Protein AF-A0A4Q3STG2-F1 (afdb_monomer_lite)

Sequence (216 aa):
MNTMPVNSTLGNSSLEKLLRNELREAYWSERHFAKLLLKIRKAANSIDIRASLDQQHARIEDQVLKLEEIFLVLGKKIKVKKSESAKAIAKSIETLIDDTNENSVTRDVAIIISARKINHYCAGTFGGLLQIANMLGLSTIADSFTGIMLEKKHADELLAHIPVSGIYLGRADSGHDDEEEDDDEPIVYNEEIEVISEELNNNYEKDLNFEDRTGK

Secondary structure (DSSP, 8-state):
-------TTTT--HHHHHHHHHHHHHHHHHHHHHHHHHHHHHH---HHHHHHHHHHHHHHHHHHHHHHHHHHHTT--------HHHHHHHHHHHHHHHTS-TTSHHHHHHHHHHHHHHHHHHHHHHHHHHHHHHHTT-HHHHHHHHHHHHHHHHHHHHHHT--SHHHHTT-------------PPP----THHHHHHHHHHHHHHHHH--SS----

Foldseek 3Di:
DDDDPPPPPLPDDPLSVVLLQLLLQLLQLLVVVLVLLVVLLVQADDPLLNVLSVVSSVLSVVLNVLSVVVCVVVVHDRDHDHDPVSVVLSVVLVVQLVPDDGPDLSNNVSSLVSLLSSLVVSLVSLVVSLVSCVVSVVVVVNVSSVVSNVVSVVSNVSSVPPDSPVVCPPPDPPDDDPDDDDPDDDDDDDPVVVVVVVV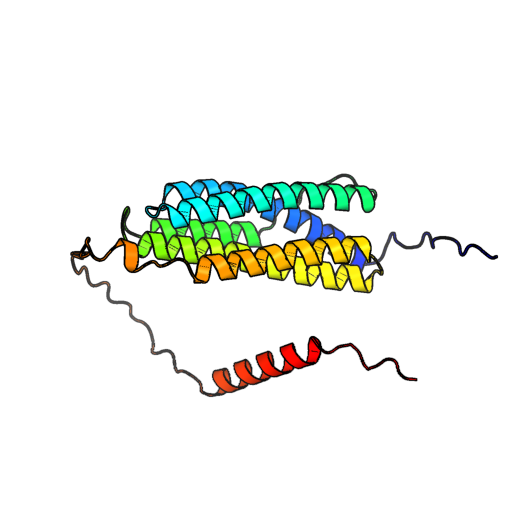VVVVVVVVVPPPDPPDD

Radius of gyration: 21.69 Å; chains: 1; bounding box: 61×35×62 Å

Structure (mmCIF, N/CA/C/O backbone):
data_AF-A0A4Q3STG2-F1
#
_entry.id   AF-A0A4Q3STG2-F1
#
loop_
_atom_site.group_PDB
_atom_site.id
_atom_site.type_symbol
_atom_site.label_atom_id
_atom_site.label_alt_id
_atom_site.label_comp_id
_atom_site.label_asym_id
_atom_site.label_entity_id
_atom_site.label_seq_id
_atom_site.pdbx_PDB_ins_code
_atom_site.Cartn_x
_atom_site.Cartn_y
_atom_site.Cartn_z
_atom_site.occupancy
_atom_site.B_iso_or_equiv
_atom_site.auth_seq_id
_atom_site.auth_comp_id
_atom_site.auth_asym_id
_atom_site.auth_atom_id
_atom_site.pdbx_PDB_model_num
ATOM 1 N N . MET A 1 1 ? -28.044 -18.015 32.710 1.00 38.50 1 MET A N 1
ATOM 2 C CA . MET A 1 1 ? -27.012 -17.642 31.719 1.00 38.50 1 MET A CA 1
ATOM 3 C C . MET A 1 1 ? -26.977 -16.128 31.670 1.00 38.50 1 MET A C 1
ATOM 5 O O . MET A 1 1 ? -27.948 -15.525 31.241 1.00 38.50 1 MET A O 1
ATOM 9 N N . ASN A 1 2 ? -25.946 -15.529 32.264 1.00 33.72 2 ASN A N 1
ATOM 10 C CA . ASN A 1 2 ? -25.827 -14.082 32.415 1.00 33.72 2 ASN A CA 1
ATOM 11 C C . ASN A 1 2 ? -25.106 -13.539 31.175 1.00 33.72 2 ASN A C 1
ATOM 13 O O . ASN A 1 2 ? -23.911 -13.775 31.012 1.00 33.72 2 ASN A O 1
ATOM 17 N N . THR A 1 3 ? -25.834 -12.889 30.270 1.00 49.94 3 THR A N 1
ATOM 18 C CA . THR A 1 3 ? -25.239 -12.166 29.143 1.00 49.94 3 THR A CA 1
ATOM 19 C C . THR A 1 3 ? -24.536 -10.937 29.705 1.00 49.94 3 THR A C 1
ATOM 21 O O . THR A 1 3 ? -25.192 -9.986 30.130 1.00 49.94 3 THR A O 1
ATOM 24 N N . MET A 1 4 ? -23.206 -10.986 29.762 1.00 39.28 4 MET A N 1
ATOM 25 C CA . MET A 1 4 ? -22.384 -9.825 30.098 1.00 39.28 4 MET A CA 1
ATOM 26 C C . MET A 1 4 ? -22.717 -8.680 29.127 1.00 39.28 4 MET A C 1
ATOM 28 O O . MET A 1 4 ? -22.783 -8.916 27.917 1.00 39.28 4 MET A O 1
ATOM 32 N N . PRO A 1 5 ? -22.948 -7.454 29.620 1.00 41.75 5 PRO A N 1
ATOM 33 C CA . PRO A 1 5 ? -23.191 -6.311 28.758 1.00 41.75 5 PRO A CA 1
ATOM 34 C C . PRO A 1 5 ? -21.913 -6.006 27.971 1.00 41.75 5 PRO A C 1
ATOM 36 O O . PRO A 1 5 ? -20.833 -5.899 28.551 1.00 41.75 5 PRO A O 1
ATOM 39 N N . VAL A 1 6 ? -22.038 -5.859 26.648 1.00 49.72 6 VAL A N 1
ATOM 40 C CA . VAL A 1 6 ? -20.984 -5.296 25.794 1.00 49.72 6 VAL A CA 1
ATOM 41 C C . VAL A 1 6 ? -20.641 -3.927 26.370 1.00 49.72 6 VAL A C 1
ATOM 43 O O . VAL A 1 6 ? -21.456 -3.005 26.333 1.00 49.72 6 VAL A O 1
ATOM 46 N N . ASN A 1 7 ? -19.471 -3.836 26.999 1.00 43.69 7 ASN A N 1
ATOM 47 C CA . ASN A 1 7 ? -19.069 -2.683 27.784 1.00 43.69 7 ASN A CA 1
ATOM 48 C C . ASN A 1 7 ? -18.958 -1.462 26.860 1.00 43.69 7 ASN A C 1
ATOM 50 O O . ASN A 1 7 ? -18.060 -1.356 26.026 1.00 43.69 7 ASN A O 1
ATOM 54 N N . SER A 1 8 ? -19.898 -0.534 27.009 1.00 43.34 8 SER A N 1
ATOM 55 C CA . SER A 1 8 ? -20.012 0.728 26.280 1.00 43.34 8 SER A CA 1
ATOM 56 C C . SER A 1 8 ? -18.978 1.774 26.737 1.00 43.34 8 SER A C 1
ATOM 58 O O . SER A 1 8 ? -19.290 2.955 26.871 1.00 43.34 8 SER A O 1
ATOM 60 N N . THR A 1 9 ? -17.738 1.346 26.986 1.00 43.34 9 THR A N 1
ATOM 61 C CA . THR A 1 9 ? -16.572 2.174 27.357 1.00 43.34 9 THR A CA 1
ATOM 62 C C . THR A 1 9 ? -15.517 2.258 26.243 1.00 43.34 9 THR A C 1
ATOM 64 O O . THR A 1 9 ? -14.496 2.921 26.403 1.00 43.34 9 THR A O 1
ATOM 67 N N . LEU A 1 10 ? -15.782 1.659 25.078 1.00 53.31 10 LEU A N 1
ATOM 68 C CA . LEU A 1 10 ? -14.922 1.611 23.881 1.00 53.31 10 LEU A CA 1
ATOM 69 C C . LEU A 1 10 ? -14.918 2.914 23.047 1.00 53.31 10 LEU A C 1
ATOM 71 O O . LEU A 1 10 ? -14.941 2.856 21.824 1.00 53.31 10 LEU A O 1
ATOM 75 N N . GLY A 1 11 ? -15.008 4.088 23.680 1.00 52.19 11 GLY A N 1
ATOM 76 C CA . GLY A 1 11 ? -15.223 5.353 22.958 1.00 52.19 11 GLY A CA 1
ATOM 77 C C . GLY A 1 11 ? -14.174 6.449 23.137 1.00 52.19 11 GLY A C 1
ATOM 78 O O . GLY A 1 11 ? -14.351 7.514 22.547 1.00 52.19 11 GLY A O 1
ATOM 79 N N . ASN A 1 12 ? -13.142 6.272 23.974 1.00 60.44 12 ASN A N 1
ATOM 80 C CA . ASN A 1 12 ? -12.341 7.411 24.455 1.00 60.44 12 ASN A CA 1
ATOM 81 C C . ASN A 1 12 ? -10.851 7.155 24.751 1.00 60.44 12 ASN A C 1
ATOM 83 O O . ASN A 1 12 ? -10.185 8.081 25.223 1.00 60.44 12 ASN A O 1
ATOM 87 N N . SER A 1 13 ? -10.288 5.973 24.478 1.00 84.50 13 SER A N 1
ATOM 88 C CA . SER A 1 13 ? -8.863 5.747 24.768 1.00 84.50 13 SER A CA 1
ATOM 89 C C . SER A 1 13 ? -7.957 6.442 23.739 1.00 84.50 13 SER A C 1
ATOM 91 O O . SER A 1 13 ? -8.305 6.585 22.562 1.00 84.50 13 SER A O 1
ATOM 93 N N . SER A 1 14 ? -6.772 6.889 24.165 1.00 92.50 14 SER A N 1
ATOM 94 C CA . SER A 1 14 ? -5.758 7.441 23.251 1.00 92.50 14 SER A CA 1
ATOM 95 C C . SER A 1 14 ? -5.358 6.433 22.168 1.00 92.50 14 SER A C 1
ATOM 97 O O . SER A 1 14 ? -5.114 6.820 21.028 1.00 92.50 14 SER A O 1
ATOM 99 N N . LEU A 1 15 ? -5.371 5.140 22.506 1.00 92.81 15 LEU A N 1
ATOM 100 C CA . LEU A 1 15 ? -5.039 4.046 21.599 1.00 92.81 15 LEU A CA 1
ATOM 101 C C . LEU A 1 15 ? -6.097 3.850 20.502 1.00 92.81 15 LEU A C 1
ATOM 103 O O . LEU A 1 15 ? -5.759 3.671 19.337 1.00 92.81 15 LEU A O 1
ATOM 107 N N . GLU A 1 16 ? -7.382 3.972 20.833 1.00 91.44 16 GLU A N 1
ATOM 108 C CA . GLU A 1 16 ? -8.460 3.917 19.841 1.00 91.44 16 GLU A CA 1
ATOM 109 C C . GLU A 1 16 ? -8.409 5.121 18.886 1.00 91.44 16 GLU A C 1
ATOM 111 O O . GLU A 1 16 ? -8.629 4.987 17.681 1.00 91.44 16 GLU A O 1
ATOM 116 N N . LYS A 1 17 ? -8.075 6.314 19.400 1.00 91.94 17 LYS A N 1
ATOM 117 C CA . LYS A 1 17 ? -7.850 7.501 18.558 1.00 91.94 17 LYS A CA 1
ATOM 118 C C . LYS A 1 17 ? -6.672 7.296 17.609 1.00 91.94 17 LYS A C 1
ATOM 120 O O . LYS A 1 17 ? -6.777 7.693 16.448 1.00 91.94 17 LYS A O 1
ATOM 125 N N . LEU A 1 18 ? -5.591 6.673 18.084 1.00 94.69 18 LEU A N 1
ATOM 126 C CA . LEU A 1 18 ? -4.446 6.310 17.254 1.00 94.69 18 LEU A CA 1
ATOM 127 C C . LEU A 1 18 ? -4.865 5.332 16.151 1.00 94.69 18 LEU A C 1
ATOM 129 O O . LEU A 1 18 ? -4.701 5.673 14.984 1.00 94.69 18 LEU A O 1
ATOM 133 N N . LEU A 1 19 ? -5.522 4.213 16.496 1.00 95.38 19 LEU A N 1
ATOM 134 C CA . LEU A 1 19 ? -6.041 3.243 15.519 1.00 95.38 19 LEU A CA 1
ATOM 135 C C . LEU A 1 19 ? -6.845 3.939 14.419 1.00 95.38 19 LEU A C 1
ATOM 137 O O . LEU A 1 19 ? -6.635 3.717 13.232 1.00 95.38 19 LEU A O 1
ATOM 141 N N . ARG A 1 20 ? -7.777 4.807 14.822 1.00 92.75 20 ARG A N 1
ATOM 142 C CA . ARG A 1 20 ? -8.659 5.515 13.892 1.00 92.75 20 ARG A CA 1
ATOM 143 C C . ARG A 1 20 ? -7.892 6.475 12.992 1.00 92.75 20 ARG A C 1
ATOM 145 O O . ARG A 1 20 ? -8.269 6.628 11.837 1.00 92.75 20 ARG A O 1
ATOM 152 N N . ASN A 1 21 ? -6.877 7.160 13.506 1.00 93.75 21 ASN A N 1
ATOM 153 C CA . ASN A 1 21 ? -6.081 8.082 12.704 1.00 93.75 21 ASN A CA 1
ATOM 154 C C . ASN A 1 21 ? -5.205 7.333 11.701 1.00 93.75 21 ASN A C 1
ATOM 156 O O . ASN A 1 21 ? -5.245 7.681 10.523 1.00 93.75 21 ASN A O 1
ATOM 160 N N . GLU A 1 22 ? -4.512 6.288 12.146 1.00 96.12 22 GLU A N 1
ATOM 161 C CA . GLU A 1 22 ? -3.669 5.451 11.289 1.00 96.12 22 GLU A CA 1
ATOM 162 C C . GLU A 1 22 ? -4.500 4.728 10.221 1.00 96.12 22 GLU A C 1
ATOM 164 O O . GLU A 1 22 ? -4.142 4.738 9.049 1.00 96.12 22 GLU A O 1
ATOM 169 N N . LEU A 1 23 ? -5.686 4.213 10.565 1.00 96.81 23 LEU A N 1
ATOM 170 C CA . LEU A 1 23 ? -6.589 3.572 9.601 1.00 96.81 23 LEU A CA 1
ATOM 171 C C . LEU A 1 23 ? -7.044 4.540 8.496 1.00 96.81 23 LEU A C 1
ATOM 173 O O . LEU A 1 23 ? -7.174 4.164 7.331 1.00 96.81 23 LEU A O 1
ATOM 177 N N . ARG A 1 24 ? -7.289 5.809 8.848 1.00 95.94 24 ARG A N 1
ATOM 178 C CA . ARG A 1 24 ? -7.665 6.854 7.881 1.00 95.94 24 ARG A CA 1
ATOM 179 C C . ARG A 1 24 ? -6.521 7.216 6.945 1.00 95.94 24 ARG A C 1
ATOM 181 O O . ARG A 1 24 ? -6.797 7.548 5.793 1.00 95.94 24 ARG A O 1
ATOM 188 N N . GLU A 1 25 ? -5.288 7.190 7.444 1.00 97.06 25 GLU A N 1
ATOM 189 C CA . GLU A 1 25 ? -4.097 7.371 6.619 1.00 97.06 25 GLU A CA 1
ATOM 190 C C . GLU A 1 25 ? -3.869 6.172 5.712 1.00 97.06 25 GLU A C 1
ATOM 192 O O . GLU A 1 25 ? -3.753 6.371 4.510 1.00 97.06 25 GLU A O 1
ATOM 197 N N . ALA A 1 26 ? -3.923 4.948 6.241 1.00 97.50 26 ALA A N 1
ATOM 198 C CA . ALA A 1 26 ? -3.780 3.720 5.464 1.00 97.50 26 ALA A CA 1
ATOM 199 C C . ALA A 1 26 ? -4.780 3.659 4.298 1.00 97.50 26 ALA A C 1
ATOM 201 O O . ALA A 1 26 ? -4.386 3.417 3.160 1.00 97.50 26 ALA A O 1
ATOM 202 N N . TYR A 1 27 ? -6.056 3.991 4.545 1.00 97.56 27 TYR A N 1
ATOM 203 C CA . TYR A 1 27 ? -7.073 4.090 3.490 1.00 97.56 27 TYR A CA 1
ATOM 204 C C . TYR A 1 27 ? -6.707 5.100 2.399 1.00 97.56 27 TYR A C 1
ATOM 206 O O . TYR A 1 27 ? -6.922 4.857 1.210 1.00 97.56 27 TYR A O 1
ATOM 214 N N . TRP A 1 28 ? -6.161 6.255 2.781 1.00 97.88 28 TRP A N 1
ATOM 215 C CA . TRP A 1 28 ? -5.711 7.232 1.798 1.00 97.88 28 TRP A CA 1
ATOM 216 C C . TRP A 1 28 ? -4.482 6.741 1.029 1.00 97.88 28 TRP A C 1
ATOM 218 O O . TRP A 1 28 ? -4.441 6.900 -0.191 1.00 97.88 28 TRP A O 1
ATOM 228 N N . SER A 1 29 ? -3.516 6.142 1.727 1.00 98.25 29 SER A N 1
ATOM 229 C CA . SER A 1 29 ? -2.275 5.615 1.164 1.00 98.25 29 SER A CA 1
ATOM 230 C C . SER A 1 29 ? -2.545 4.532 0.126 1.00 98.25 29 SER A C 1
ATOM 232 O O . SER A 1 29 ? -2.050 4.654 -0.988 1.00 98.25 29 SER A O 1
ATOM 234 N N . GLU A 1 30 ? -3.395 3.545 0.426 1.00 97.88 30 GLU A N 1
ATOM 235 C CA . GLU A 1 30 ? -3.775 2.489 -0.528 1.00 97.88 30 GLU A CA 1
ATOM 236 C C . GLU A 1 30 ? -4.345 3.085 -1.822 1.00 97.88 30 GLU A C 1
ATOM 238 O O . GLU A 1 30 ? -3.844 2.833 -2.916 1.00 97.88 30 GLU A O 1
ATOM 243 N N . ARG A 1 31 ? -5.310 4.005 -1.715 1.00 97.75 31 ARG A N 1
ATOM 244 C CA . ARG A 1 31 ? -5.888 4.681 -2.891 1.00 97.75 31 ARG A CA 1
ATOM 245 C C . ARG A 1 31 ? -4.889 5.556 -3.644 1.00 97.75 31 ARG A C 1
ATOM 247 O O . ARG A 1 31 ? -5.044 5.786 -4.846 1.00 97.75 31 ARG A O 1
ATOM 254 N N . HIS A 1 32 ? -3.914 6.123 -2.941 1.00 98.25 32 HIS A N 1
ATOM 255 C CA . HIS A 1 32 ? -2.857 6.907 -3.562 1.00 98.25 32 HIS A CA 1
ATOM 256 C C . HIS A 1 32 ? -1.904 6.003 -4.348 1.00 98.25 32 HIS A C 1
ATOM 258 O O . HIS A 1 32 ? -1.613 6.293 -5.509 1.00 98.25 32 HIS A O 1
ATOM 264 N N . PHE A 1 33 ? -1.502 4.874 -3.764 1.00 98.56 33 PHE A N 1
ATOM 265 C CA . PHE A 1 33 ? -0.639 3.898 -4.413 1.00 98.56 33 PHE A CA 1
ATOM 266 C C . PHE A 1 33 ? -1.318 3.159 -5.561 1.00 98.56 33 PHE A C 1
ATOM 268 O O . PHE A 1 33 ? -0.653 2.935 -6.564 1.00 98.56 33 PHE A O 1
ATOM 275 N N . ALA A 1 34 ? -2.625 2.882 -5.503 1.00 98.19 34 ALA A N 1
ATOM 276 C CA . ALA A 1 34 ? -3.370 2.358 -6.654 1.00 98.19 34 ALA A CA 1
ATOM 2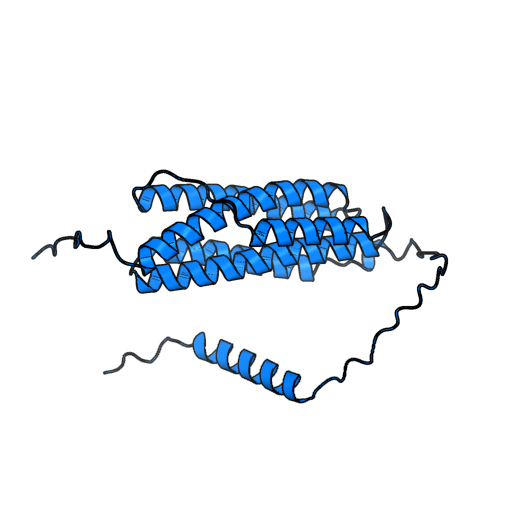77 C C . ALA A 1 34 ? -3.145 3.235 -7.901 1.00 98.19 34 ALA A C 1
ATOM 279 O O . ALA A 1 34 ? -2.725 2.773 -8.961 1.00 98.19 34 ALA A O 1
ATOM 280 N N . LYS A 1 35 ? -3.300 4.554 -7.755 1.00 98.00 35 LYS A N 1
ATOM 281 C CA . LYS A 1 35 ? -3.063 5.496 -8.860 1.00 98.00 35 LYS A CA 1
ATOM 282 C C . LYS A 1 35 ? -1.604 5.523 -9.309 1.00 98.00 35 LYS A C 1
ATOM 284 O O . LYS A 1 35 ? -1.347 5.617 -10.509 1.00 98.00 35 LYS A O 1
ATOM 289 N N . LEU A 1 36 ? -0.663 5.449 -8.367 1.00 98.25 36 LEU A N 1
ATOM 290 C CA . LEU A 1 36 ? 0.764 5.411 -8.679 1.00 98.25 36 LEU A CA 1
ATOM 291 C C . LEU A 1 36 ? 1.139 4.143 -9.455 1.00 98.25 36 LEU A C 1
ATOM 293 O O . LEU A 1 36 ? 1.870 4.242 -10.435 1.00 98.25 36 LEU A O 1
ATOM 297 N N . LEU A 1 37 ? 0.590 2.981 -9.090 1.00 98.12 37 LEU A N 1
ATOM 298 C CA . LEU A 1 37 ? 0.817 1.721 -9.802 1.00 98.12 37 LEU A CA 1
ATOM 299 C C . LEU A 1 37 ? 0.419 1.836 -11.274 1.00 98.12 37 LEU A C 1
ATOM 301 O O . LEU A 1 37 ? 1.199 1.464 -12.146 1.00 98.12 37 LEU A O 1
ATOM 305 N N . LEU A 1 38 ? -0.734 2.446 -11.576 1.00 97.50 38 LEU A N 1
ATOM 306 C CA . LEU A 1 38 ? -1.147 2.695 -12.963 1.00 97.50 38 LEU A CA 1
ATOM 307 C C . LEU A 1 38 ? -0.194 3.635 -13.714 1.00 97.50 38 LEU A C 1
ATOM 309 O O . LEU A 1 38 ? -0.067 3.519 -14.934 1.00 97.50 38 LEU A O 1
ATOM 313 N N . LYS A 1 39 ? 0.454 4.576 -13.015 1.00 97.25 39 LYS A N 1
ATOM 314 C CA . LYS A 1 39 ? 1.462 5.469 -13.602 1.00 97.25 39 LYS A CA 1
ATOM 315 C C . LYS A 1 39 ? 2.738 4.691 -13.922 1.00 97.25 39 LYS A C 1
ATOM 317 O O . LYS A 1 39 ? 3.142 4.670 -15.081 1.00 97.25 39 LYS A O 1
ATOM 322 N N . ILE A 1 40 ? 3.329 4.009 -12.940 1.00 97.44 40 ILE A N 1
ATOM 323 C CA . ILE A 1 40 ? 4.612 3.307 -13.115 1.00 97.44 40 ILE A CA 1
ATOM 324 C C . ILE A 1 40 ? 4.484 2.088 -14.036 1.00 97.44 40 ILE A C 1
ATOM 326 O O . ILE A 1 40 ? 5.408 1.779 -14.780 1.00 97.44 40 ILE A O 1
ATOM 330 N N . ARG A 1 41 ? 3.300 1.461 -14.102 1.00 97.12 41 ARG A N 1
ATOM 331 C CA . ARG A 1 41 ? 2.982 0.411 -15.083 1.00 97.12 41 ARG A CA 1
ATOM 332 C C . ARG A 1 41 ? 3.199 0.877 -16.521 1.00 97.12 41 ARG A C 1
ATOM 334 O O . ARG A 1 41 ? 3.644 0.089 -17.349 1.00 97.12 41 ARG A O 1
ATOM 341 N N . LYS A 1 42 ? 2.896 2.139 -16.838 1.00 96.50 42 LYS A N 1
ATOM 342 C CA . LYS A 1 42 ? 3.095 2.684 -18.193 1.00 96.50 42 LYS A CA 1
ATOM 343 C C . LYS A 1 42 ? 4.571 2.868 -18.544 1.00 96.50 42 LYS A C 1
ATOM 345 O O . LYS A 1 42 ? 4.888 2.878 -19.725 1.00 96.50 42 LYS A O 1
ATOM 350 N N . ALA A 1 43 ? 5.439 3.007 -17.542 1.00 95.44 43 ALA A N 1
ATOM 351 C CA . ALA A 1 43 ? 6.881 3.136 -17.724 1.00 95.44 43 ALA A CA 1
ATOM 352 C C . ALA A 1 43 ? 7.599 1.777 -17.848 1.00 95.44 43 ALA A C 1
ATOM 354 O O . ALA A 1 43 ? 8.758 1.745 -18.252 1.00 95.44 43 ALA A O 1
ATOM 355 N N . ALA A 1 44 ? 6.925 0.671 -17.504 1.00 94.06 44 ALA A N 1
ATOM 356 C CA . ALA A 1 44 ? 7.497 -0.672 -17.539 1.00 94.06 44 ALA A CA 1
ATOM 357 C C . ALA A 1 44 ? 7.532 -1.243 -18.960 1.00 94.06 44 ALA A C 1
ATOM 359 O O . ALA A 1 44 ? 6.530 -1.203 -19.685 1.00 94.06 44 ALA A O 1
ATOM 360 N N . ASN A 1 45 ? 8.654 -1.863 -19.319 1.00 89.62 45 ASN A N 1
ATOM 361 C CA . ASN A 1 45 ? 8.882 -2.468 -20.631 1.00 89.62 45 ASN A CA 1
ATOM 362 C C . ASN A 1 45 ? 8.481 -3.942 -20.649 1.00 89.62 45 ASN A C 1
ATOM 364 O O . ASN A 1 45 ? 7.811 -4.397 -21.587 1.00 89.62 45 ASN A O 1
ATOM 368 N N . SER A 1 46 ? 8.832 -4.664 -19.586 1.00 89.94 46 SER A N 1
ATOM 369 C CA . SER A 1 46 ? 8.484 -6.064 -19.376 1.00 89.94 46 SER A CA 1
ATOM 370 C C . SER A 1 46 ? 6.974 -6.292 -19.265 1.00 89.94 46 SER A C 1
ATOM 372 O O . SER A 1 46 ? 6.246 -5.597 -18.549 1.00 89.94 46 SER A O 1
ATOM 374 N N . ILE A 1 47 ? 6.497 -7.322 -19.969 1.00 91.88 47 ILE A N 1
ATOM 375 C CA . ILE A 1 47 ? 5.113 -7.799 -19.868 1.00 91.88 47 ILE A CA 1
ATOM 376 C C . ILE A 1 47 ? 4.839 -8.339 -18.459 1.00 91.88 47 ILE A C 1
ATOM 378 O O . ILE A 1 47 ? 3.793 -8.024 -17.895 1.00 91.88 47 ILE A O 1
ATOM 382 N N . ASP A 1 48 ? 5.790 -9.066 -17.873 1.00 91.19 48 ASP A N 1
ATOM 383 C CA . ASP A 1 48 ? 5.644 -9.692 -16.554 1.00 91.19 48 ASP A CA 1
ATOM 384 C C . ASP A 1 48 ? 5.592 -8.653 -15.429 1.00 91.19 48 ASP A C 1
ATOM 386 O O . ASP A 1 48 ? 4.795 -8.780 -14.494 1.00 91.19 48 ASP A O 1
ATOM 390 N N . ILE A 1 49 ? 6.373 -7.570 -15.552 1.00 94.56 49 ILE A N 1
ATOM 391 C CA . ILE A 1 49 ? 6.313 -6.439 -14.614 1.00 94.56 49 ILE A CA 1
ATOM 392 C C . ILE A 1 49 ? 4.950 -5.755 -14.721 1.00 94.56 49 ILE A C 1
ATOM 394 O O . ILE A 1 49 ? 4.287 -5.546 -13.706 1.00 94.56 49 ILE A O 1
ATOM 398 N N . ARG A 1 50 ? 4.476 -5.455 -15.939 1.00 95.69 50 ARG A N 1
ATOM 399 C CA . ARG A 1 50 ? 3.145 -4.851 -16.129 1.00 95.69 50 ARG A CA 1
ATOM 400 C C . ARG A 1 50 ? 2.027 -5.727 -15.562 1.00 95.69 50 ARG A C 1
ATOM 402 O O . ARG A 1 50 ? 1.131 -5.194 -14.915 1.00 95.69 50 ARG A O 1
ATOM 409 N N . ALA A 1 51 ? 2.090 -7.041 -15.775 1.00 95.56 51 ALA A N 1
ATOM 410 C CA . ALA A 1 51 ? 1.111 -7.985 -15.243 1.00 95.56 51 ALA A CA 1
ATOM 411 C C . ALA A 1 51 ? 1.133 -8.036 -13.706 1.00 95.56 51 ALA A C 1
ATOM 413 O O . ALA A 1 51 ? 0.077 -8.011 -13.072 1.00 95.56 51 ALA A O 1
ATOM 414 N N . SER A 1 52 ? 2.321 -8.034 -13.098 1.00 95.94 52 SER A N 1
ATOM 415 C CA . SER A 1 52 ? 2.467 -7.993 -11.637 1.00 95.94 52 SER A CA 1
ATOM 416 C C . SER A 1 52 ? 1.916 -6.698 -11.035 1.00 95.94 52 SER A C 1
ATOM 418 O O . SER A 1 52 ? 1.200 -6.741 -10.035 1.00 95.94 52 SER A O 1
ATOM 420 N N . LEU A 1 53 ? 2.165 -5.550 -11.675 1.00 97.56 53 LEU A N 1
ATOM 421 C CA . LEU A 1 53 ? 1.613 -4.259 -11.250 1.00 97.56 53 LEU A CA 1
ATOM 422 C C . LEU A 1 53 ? 0.084 -4.205 -11.376 1.00 97.56 53 LEU A C 1
ATOM 424 O O . LEU A 1 53 ? -0.573 -3.620 -10.517 1.00 97.56 53 LEU A O 1
ATOM 428 N N . ASP A 1 54 ? -0.491 -4.839 -12.401 1.00 97.88 54 ASP A N 1
ATOM 429 C CA . ASP A 1 54 ? -1.946 -4.955 -12.561 1.00 97.88 54 ASP A CA 1
ATOM 430 C C . ASP A 1 54 ? -2.583 -5.797 -11.470 1.00 97.88 54 ASP A C 1
ATOM 432 O O . ASP A 1 54 ? -3.610 -5.419 -10.903 1.00 97.88 54 ASP A O 1
ATOM 436 N N . GLN A 1 55 ? -1.959 -6.929 -11.152 1.00 97.00 55 GLN A N 1
ATOM 437 C CA . GLN A 1 55 ? -2.422 -7.779 -10.069 1.00 97.00 55 GLN A CA 1
ATOM 438 C C . GLN A 1 55 ? -2.316 -7.051 -8.726 1.00 97.00 55 GLN A C 1
ATOM 440 O O . GLN A 1 55 ? -3.251 -7.101 -7.927 1.00 97.00 55 GLN A O 1
ATOM 445 N N . GLN A 1 56 ? -1.208 -6.347 -8.481 1.00 97.06 56 GLN A N 1
ATOM 446 C CA . GLN A 1 56 ? -1.034 -5.540 -7.277 1.00 97.06 56 GLN A CA 1
ATOM 447 C C . GLN A 1 56 ? -2.085 -4.425 -7.199 1.00 97.06 56 GLN A C 1
ATOM 449 O O . GLN A 1 56 ? -2.683 -4.242 -6.145 1.00 97.06 56 GLN A O 1
ATOM 454 N N . HIS A 1 57 ? -2.373 -3.733 -8.305 1.00 98.19 57 HIS A N 1
ATOM 455 C CA . HIS A 1 57 ? -3.431 -2.724 -8.370 1.00 98.19 57 HIS A CA 1
ATOM 456 C C . HIS A 1 57 ? -4.806 -3.307 -8.025 1.00 98.19 57 HIS A C 1
ATOM 458 O O . HIS A 1 57 ? -5.513 -2.749 -7.192 1.00 98.19 57 HIS A O 1
ATOM 464 N N . ALA A 1 58 ? -5.182 -4.433 -8.638 1.00 97.94 58 ALA A N 1
ATOM 465 C CA . ALA A 1 58 ? -6.462 -5.088 -8.369 1.00 97.94 58 ALA A CA 1
ATOM 466 C C . ALA A 1 58 ? -6.600 -5.482 -6.890 1.00 97.94 58 ALA A C 1
ATOM 468 O O . ALA A 1 58 ? -7.611 -5.173 -6.267 1.00 97.94 58 ALA A O 1
ATOM 469 N N . ARG A 1 59 ? -5.542 -6.061 -6.301 1.00 97.00 59 ARG A N 1
ATOM 470 C CA . ARG A 1 59 ? -5.505 -6.374 -4.863 1.00 97.00 59 ARG A CA 1
ATOM 471 C C . ARG A 1 59 ? -5.700 -5.127 -4.002 1.00 97.00 59 ARG A C 1
ATOM 473 O O . ARG A 1 59 ? -6.423 -5.188 -3.017 1.00 97.00 59 ARG A O 1
ATOM 480 N N . ILE A 1 60 ? -5.085 -3.997 -4.360 1.00 97.25 60 ILE A N 1
ATOM 481 C CA . ILE A 1 60 ? -5.278 -2.742 -3.620 1.00 97.25 60 ILE A CA 1
ATOM 482 C C . ILE A 1 60 ? -6.738 -2.291 -3.660 1.00 97.25 60 ILE A C 1
ATOM 484 O O . ILE A 1 60 ? -7.268 -1.890 -2.628 1.00 97.25 60 ILE A O 1
ATOM 488 N N . GLU A 1 61 ? -7.403 -2.363 -4.811 1.00 97.88 61 GLU A N 1
ATOM 489 C CA . GLU A 1 61 ? -8.817 -1.980 -4.915 1.00 97.88 61 GLU A CA 1
ATOM 490 C C . GLU A 1 61 ? -9.710 -2.864 -4.021 1.00 97.88 61 GLU A C 1
ATOM 492 O O . GLU A 1 61 ? -10.555 -2.337 -3.294 1.00 97.88 61 GLU A O 1
ATOM 497 N N . ASP A 1 62 ? -9.456 -4.175 -3.965 1.00 97.62 62 ASP A N 1
ATOM 498 C CA . ASP A 1 62 ? -10.160 -5.089 -3.051 1.00 97.62 62 ASP A CA 1
ATOM 499 C C . ASP A 1 62 ? -9.876 -4.760 -1.572 1.00 97.62 62 ASP A C 1
ATOM 501 O O . ASP A 1 62 ? -10.776 -4.740 -0.727 1.00 97.62 62 ASP A O 1
ATOM 505 N N . GLN A 1 63 ? -8.624 -4.439 -1.242 1.00 97.19 63 GLN A N 1
ATOM 506 C CA . GLN A 1 63 ? -8.224 -4.037 0.108 1.00 97.19 63 GLN A CA 1
ATOM 507 C C . GLN A 1 63 ? -8.873 -2.714 0.521 1.00 97.19 63 GLN A C 1
ATOM 509 O O . GLN A 1 63 ? -9.287 -2.571 1.671 1.00 97.19 63 GLN A O 1
ATOM 514 N N . VAL A 1 64 ? -9.016 -1.758 -0.403 1.00 96.69 64 VAL A N 1
ATOM 515 C CA . VAL A 1 64 ? -9.741 -0.505 -0.163 1.00 96.69 64 VAL A CA 1
ATOM 516 C C . VAL A 1 64 ? -11.182 -0.805 0.234 1.00 96.69 64 VAL A C 1
ATOM 518 O O . VAL A 1 64 ? -11.627 -0.263 1.242 1.00 96.69 64 VAL A O 1
ATOM 521 N N . LEU A 1 65 ? -11.880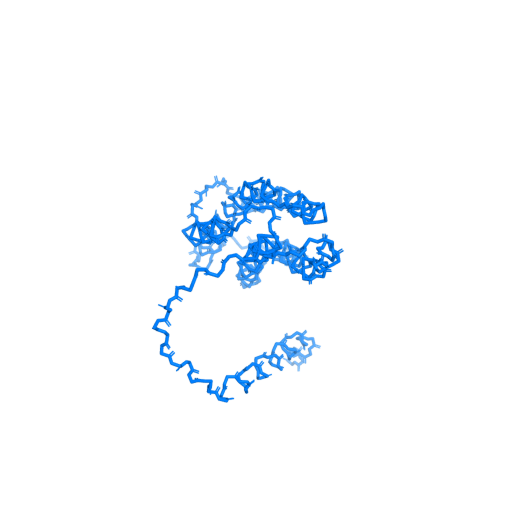 -1.710 -0.458 1.00 95.88 65 LEU A N 1
ATOM 522 C CA . LEU A 1 65 ? -13.238 -2.127 -0.078 1.00 95.88 65 LEU A CA 1
ATOM 523 C C . LEU A 1 65 ? -13.272 -2.753 1.325 1.00 95.88 65 LEU A C 1
ATOM 525 O O . LEU A 1 65 ? -14.104 -2.378 2.152 1.00 95.88 65 LEU A O 1
ATOM 529 N N . LYS A 1 66 ? -12.306 -3.621 1.647 1.00 95.94 66 LYS A N 1
ATOM 530 C CA . LYS A 1 66 ? -12.176 -4.221 2.985 1.00 95.94 66 LYS A CA 1
ATOM 531 C C . LYS A 1 66 ? -11.971 -3.169 4.082 1.00 95.94 66 LYS A C 1
ATOM 533 O O . LYS A 1 66 ? -12.523 -3.276 5.175 1.00 95.94 66 LYS A O 1
ATOM 538 N N . LEU A 1 67 ? -11.208 -2.111 3.804 1.00 96.06 67 LEU A N 1
ATOM 539 C CA . LEU A 1 67 ? -11.049 -0.985 4.729 1.00 96.06 67 LEU A CA 1
ATOM 540 C C . LEU A 1 67 ? -12.364 -0.227 4.945 1.00 96.06 67 LEU A C 1
ATOM 542 O O . LEU A 1 67 ? -12.642 0.204 6.066 1.00 96.06 67 LEU A O 1
ATOM 546 N N . GLU A 1 68 ? -13.178 -0.064 3.901 1.00 94.31 68 GLU A N 1
ATOM 547 C CA . GLU A 1 68 ? -14.501 0.561 4.011 1.00 94.31 68 GLU A CA 1
ATOM 548 C C . GLU A 1 68 ? -15.429 -0.260 4.915 1.00 94.31 68 GLU A C 1
ATOM 550 O O . GLU A 1 68 ? -16.090 0.313 5.786 1.00 94.31 68 GLU A O 1
ATOM 555 N N . GLU A 1 69 ? -15.396 -1.589 4.809 1.00 93.81 69 GLU A N 1
ATOM 556 C CA . GLU A 1 69 ? -16.107 -2.495 5.721 1.00 93.81 69 GLU A CA 1
ATOM 557 C C . GLU A 1 69 ? -15.644 -2.330 7.176 1.00 93.81 69 GLU A C 1
ATOM 559 O O . GLU A 1 69 ? -16.472 -2.202 8.082 1.00 93.81 69 GLU A O 1
ATOM 564 N N . ILE A 1 70 ? -14.332 -2.231 7.423 1.00 94.00 70 ILE A N 1
ATOM 565 C CA . ILE A 1 70 ? -13.788 -1.989 8.772 1.00 94.00 70 ILE A CA 1
ATOM 566 C C . ILE A 1 70 ? -14.294 -0.654 9.341 1.00 94.00 70 ILE A C 1
ATOM 568 O O . ILE A 1 70 ? -14.656 -0.575 10.519 1.00 94.00 70 ILE A O 1
ATOM 572 N N . PHE A 1 71 ? -14.375 0.406 8.528 1.00 91.19 71 PHE A N 1
ATOM 573 C CA . PHE A 1 71 ? -14.951 1.681 8.973 1.00 91.19 71 PHE A CA 1
ATOM 574 C C . PHE A 1 71 ? -16.426 1.557 9.377 1.00 91.19 71 PHE A C 1
ATOM 576 O O . PHE A 1 71 ? -16.836 2.180 10.367 1.00 91.19 71 PHE A O 1
ATOM 583 N N . LEU A 1 72 ? -17.204 0.744 8.653 1.00 89.88 72 LEU A N 1
ATOM 584 C CA . LEU A 1 72 ? -18.600 0.455 8.987 1.00 89.88 72 LEU A CA 1
ATOM 585 C C . LEU A 1 72 ? -18.712 -0.293 10.319 1.00 89.88 72 LEU A C 1
ATOM 587 O O . LEU A 1 72 ? -19.485 0.132 11.179 1.00 89.88 72 LEU A O 1
ATOM 591 N N . VAL A 1 73 ? -17.897 -1.333 10.528 1.00 88.56 73 VAL A N 1
ATOM 592 C CA . VAL A 1 73 ? -17.847 -2.098 11.791 1.00 88.56 73 VAL A CA 1
ATOM 593 C C . VAL A 1 73 ? -17.486 -1.193 12.971 1.00 88.56 73 VAL A C 1
ATOM 595 O O . VAL A 1 73 ? -18.075 -1.285 14.045 1.00 88.56 73 VAL A O 1
ATOM 598 N N . LEU A 1 74 ? -16.573 -0.244 12.762 1.00 86.44 74 LEU A N 1
ATOM 599 C CA . LEU A 1 74 ? -16.188 0.744 13.769 1.00 86.44 74 LEU A CA 1
ATOM 600 C C . LEU A 1 74 ? -17.248 1.837 14.018 1.00 86.44 74 LEU A C 1
ATOM 602 O O . LEU A 1 74 ? -17.006 2.733 14.839 1.00 86.44 74 LEU A O 1
ATOM 606 N N . GLY A 1 75 ? -18.387 1.797 13.314 1.00 80.12 75 GLY A N 1
ATOM 607 C CA . GLY A 1 75 ? -19.523 2.703 13.478 1.00 80.12 75 GLY A CA 1
ATOM 608 C C . GLY A 1 75 ? -19.217 4.156 13.112 1.00 80.12 75 GLY A C 1
ATOM 609 O O . GLY A 1 75 ? -19.813 5.075 13.681 1.00 80.12 75 GLY A O 1
ATOM 610 N N . LYS A 1 76 ? -18.248 4.408 12.220 1.00 67.06 76 LYS A N 1
ATOM 611 C CA . LYS A 1 76 ? -17.825 5.770 11.856 1.00 67.06 76 LYS A CA 1
ATOM 612 C C . LYS A 1 76 ? -17.868 5.990 10.351 1.00 67.06 76 LYS A C 1
ATOM 614 O O . LYS A 1 76 ? -17.464 5.148 9.563 1.00 67.06 76 LYS A O 1
ATOM 619 N N . LYS A 1 77 ? -18.270 7.202 9.956 1.00 77.31 77 LYS A N 1
ATOM 620 C CA . LYS A 1 77 ? -18.100 7.670 8.576 1.00 77.31 77 LYS A CA 1
ATOM 621 C C . LYS A 1 77 ? -16.614 7.788 8.251 1.00 77.31 77 LYS A C 1
ATOM 623 O O . LYS A 1 77 ? -15.859 8.370 9.036 1.00 77.31 77 LYS A O 1
ATOM 628 N N . ILE A 1 78 ? -16.234 7.313 7.069 1.00 77.50 78 ILE A N 1
ATOM 629 C CA . ILE A 1 78 ? -14.888 7.471 6.523 1.00 77.50 78 ILE A CA 1
ATOM 630 C C . ILE A 1 78 ? -14.591 8.964 6.415 1.00 77.50 78 ILE A C 1
ATOM 632 O O . ILE A 1 78 ? -15.218 9.696 5.650 1.00 77.50 78 ILE A O 1
ATOM 636 N N . LYS A 1 79 ? -13.634 9.437 7.210 1.00 84.00 79 LYS A N 1
ATOM 637 C CA . LYS A 1 79 ? -13.043 10.760 7.028 1.00 84.00 79 LYS A CA 1
ATOM 638 C C . LYS A 1 79 ? -11.644 10.533 6.501 1.00 84.00 79 LYS A C 1
ATOM 640 O O . LYS A 1 79 ? -10.776 10.108 7.244 1.00 84.00 79 LYS A O 1
ATOM 645 N N . VAL A 1 80 ? -11.402 10.804 5.234 1.00 86.38 80 VAL A N 1
ATOM 646 C CA . VAL A 1 80 ? -10.070 10.609 4.657 1.00 86.38 80 VAL A CA 1
ATOM 647 C C . VAL A 1 80 ? -9.052 11.508 5.377 1.00 86.38 80 VAL A C 1
ATOM 649 O O . VAL A 1 80 ? -9.361 12.657 5.705 1.00 86.38 80 VAL A O 1
ATOM 652 N N . LYS A 1 81 ? -7.861 10.983 5.684 1.00 92.88 81 LYS A N 1
ATOM 653 C CA . LYS A 1 81 ? -6.716 11.759 6.183 1.00 92.88 81 LYS A CA 1
ATOM 654 C C . LYS A 1 81 ? -5.553 11.498 5.233 1.00 92.88 81 LYS A C 1
ATOM 656 O O . LYS A 1 81 ? -5.224 10.347 4.999 1.00 92.88 81 LYS A O 1
ATOM 661 N N . LYS A 1 82 ? -4.978 12.552 4.650 1.00 95.81 82 LYS A N 1
ATOM 662 C CA . LYS A 1 82 ? -3.808 12.400 3.775 1.00 95.81 82 LYS A CA 1
ATOM 663 C C . LYS A 1 82 ? -2.621 11.913 4.605 1.00 95.81 82 LYS A C 1
ATOM 665 O O . LYS A 1 82 ? -2.405 12.461 5.682 1.00 95.81 82 LYS A O 1
ATOM 670 N N . SER A 1 83 ? -1.875 10.940 4.086 1.00 97.62 83 SER A N 1
ATOM 671 C CA . SER A 1 83 ? -0.628 10.479 4.695 1.00 97.62 83 SER A CA 1
ATOM 672 C C . SER A 1 83 ? 0.555 11.170 4.028 1.00 97.62 83 SER A C 1
ATOM 674 O O . SER A 1 83 ? 0.776 11.026 2.823 1.00 97.62 83 SER A O 1
ATOM 676 N N . GLU A 1 84 ? 1.317 11.941 4.799 1.00 97.44 84 GLU A N 1
ATOM 677 C CA . GLU A 1 84 ? 2.512 12.616 4.281 1.00 97.44 84 GLU A CA 1
ATOM 678 C C . GLU A 1 84 ? 3.635 11.616 3.970 1.00 97.44 84 GLU A C 1
ATOM 680 O O . GLU A 1 84 ? 4.342 11.794 2.979 1.00 97.44 84 GLU A O 1
ATOM 685 N N . SER A 1 85 ? 3.725 10.507 4.712 1.00 96.44 85 SER A N 1
ATOM 686 C CA . SER A 1 85 ? 4.681 9.430 4.430 1.00 96.44 85 SER A CA 1
ATOM 687 C C . SER A 1 85 ? 4.414 8.772 3.077 1.00 96.44 85 SER A C 1
ATOM 689 O O . SER A 1 85 ? 5.326 8.649 2.263 1.00 96.44 85 SER A O 1
ATOM 691 N N . ALA A 1 86 ? 3.158 8.419 2.778 1.00 98.00 86 ALA A N 1
ATOM 692 C CA . ALA A 1 86 ? 2.831 7.824 1.482 1.00 98.00 86 ALA A CA 1
ATOM 693 C C . ALA A 1 86 ? 3.049 8.797 0.312 1.00 98.00 86 ALA A C 1
ATOM 695 O O . ALA A 1 86 ? 3.487 8.374 -0.755 1.00 98.00 86 ALA A O 1
ATOM 696 N N . LYS A 1 87 ? 2.821 10.104 0.511 1.00 98.25 87 LYS A N 1
ATOM 697 C CA . LYS A 1 87 ? 3.164 11.130 -0.492 1.00 98.25 87 LYS A CA 1
ATOM 698 C C . LYS A 1 87 ? 4.665 11.205 -0.745 1.00 98.25 87 LYS A C 1
ATOM 700 O O . LYS A 1 87 ? 5.077 11.303 -1.897 1.00 98.25 87 LYS A O 1
ATOM 705 N N . ALA A 1 88 ? 5.471 11.185 0.314 1.00 98.31 88 ALA A N 1
ATOM 706 C CA . ALA A 1 88 ? 6.923 11.232 0.196 1.00 98.31 88 ALA A CA 1
ATOM 707 C C . ALA A 1 88 ? 7.461 9.994 -0.537 1.00 98.31 88 ALA A C 1
ATOM 709 O O . ALA A 1 88 ? 8.276 10.130 -1.446 1.00 98.31 88 ALA A O 1
ATOM 710 N N . ILE A 1 89 ? 6.938 8.807 -0.212 1.00 98.44 89 ILE A N 1
ATOM 711 C CA . ILE A 1 89 ? 7.279 7.556 -0.902 1.00 98.44 89 ILE A CA 1
ATOM 712 C C . ILE A 1 89 ? 6.874 7.619 -2.374 1.00 98.44 89 ILE A C 1
ATOM 714 O O . ILE A 1 89 ? 7.684 7.294 -3.236 1.00 98.44 89 ILE A O 1
ATOM 718 N N . ALA A 1 90 ? 5.655 8.077 -2.677 1.00 98.50 90 ALA A N 1
ATOM 719 C CA . ALA A 1 90 ? 5.195 8.219 -4.054 1.00 98.50 90 ALA A CA 1
ATOM 720 C C . ALA A 1 90 ? 6.102 9.157 -4.859 1.00 98.50 90 ALA A C 1
ATOM 722 O O . ALA A 1 90 ? 6.526 8.799 -5.952 1.00 98.50 90 ALA A O 1
ATOM 723 N N . LYS A 1 91 ? 6.476 10.306 -4.285 1.00 98.44 91 LYS A N 1
ATOM 724 C CA . LYS A 1 91 ? 7.413 11.240 -4.915 1.00 98.44 91 LYS A CA 1
ATOM 725 C C . LYS A 1 91 ? 8.792 10.607 -5.136 1.00 98.44 91 LYS A C 1
ATOM 727 O O . LYS A 1 91 ? 9.350 10.753 -6.213 1.00 98.44 91 LYS A O 1
ATOM 732 N N . SER A 1 92 ? 9.323 9.887 -4.144 1.00 98.12 92 SER A N 1
ATOM 733 C CA . SER A 1 92 ? 10.607 9.179 -4.270 1.00 98.12 92 SER A CA 1
ATOM 734 C C . SER A 1 92 ? 10.581 8.126 -5.380 1.00 98.12 92 SER A C 1
ATOM 736 O O . SER A 1 92 ? 11.566 7.978 -6.093 1.00 98.12 92 SER A O 1
ATOM 738 N N . ILE A 1 93 ? 9.466 7.410 -5.541 1.00 98.56 93 ILE A N 1
ATOM 739 C CA . ILE A 1 93 ? 9.268 6.440 -6.625 1.00 98.56 93 ILE A CA 1
ATOM 740 C C . ILE A 1 93 ? 9.234 7.131 -7.987 1.00 98.56 93 ILE A C 1
ATOM 742 O O . ILE A 1 93 ? 9.844 6.644 -8.931 1.00 98.56 93 ILE A O 1
ATOM 746 N N . GLU A 1 94 ? 8.512 8.247 -8.094 1.00 98.12 94 GLU A N 1
ATOM 747 C CA . GLU A 1 94 ? 8.439 9.007 -9.342 1.00 98.12 94 GLU A CA 1
ATOM 748 C C . GLU A 1 94 ? 9.829 9.488 -9.766 1.00 98.12 94 GLU A C 1
ATOM 750 O O . GLU A 1 94 ? 10.235 9.191 -10.883 1.00 98.12 94 GLU A O 1
ATOM 755 N N . THR A 1 95 ? 10.585 10.105 -8.853 1.00 98.06 95 THR A N 1
ATOM 756 C CA . THR A 1 95 ? 11.973 10.518 -9.107 1.00 98.06 95 THR A CA 1
ATOM 757 C C . THR A 1 95 ? 12.853 9.336 -9.515 1.00 98.06 95 THR A C 1
ATOM 759 O O . THR A 1 95 ? 13.491 9.394 -10.555 1.00 98.06 95 THR A O 1
ATOM 762 N N . LEU A 1 96 ? 12.799 8.219 -8.779 1.00 98.12 96 LEU A N 1
ATOM 763 C CA . LEU A 1 96 ? 13.598 7.029 -9.089 1.00 98.12 96 LEU A CA 1
ATOM 764 C C . LEU A 1 96 ? 13.357 6.490 -10.510 1.00 98.12 96 LEU A C 1
ATOM 766 O O . LEU A 1 96 ? 14.269 5.948 -11.119 1.00 98.12 96 LEU A O 1
ATOM 770 N N . ILE A 1 97 ? 12.132 6.580 -11.030 1.00 97.56 97 ILE A N 1
ATOM 771 C CA . ILE A 1 97 ? 11.822 6.127 -12.393 1.00 97.56 97 ILE A CA 1
ATOM 772 C C . ILE A 1 97 ? 12.239 7.179 -13.423 1.00 97.56 97 ILE A C 1
ATOM 774 O O . ILE A 1 97 ? 12.758 6.813 -14.481 1.00 97.56 97 ILE A O 1
ATOM 778 N N . ASP A 1 98 ? 12.017 8.458 -13.126 1.00 96.69 98 ASP A N 1
ATOM 779 C CA . ASP A 1 98 ? 12.369 9.569 -14.013 1.00 96.69 98 ASP A CA 1
ATOM 780 C C . ASP A 1 98 ? 13.895 9.664 -14.228 1.00 96.69 98 ASP A C 1
ATOM 782 O O . ASP A 1 98 ? 14.320 9.969 -15.340 1.00 96.69 98 ASP A O 1
ATOM 786 N N . ASP A 1 99 ? 14.703 9.273 -13.234 1.00 97.19 99 ASP A N 1
ATOM 787 C CA . ASP A 1 99 ? 16.177 9.234 -13.291 1.00 97.19 99 ASP A CA 1
ATOM 788 C C . ASP A 1 99 ? 16.741 8.045 -14.104 1.00 97.19 99 ASP A C 1
ATOM 790 O O . ASP A 1 99 ? 17.951 7.846 -14.190 1.00 97.19 99 ASP A O 1
ATOM 794 N N . THR A 1 100 ? 15.884 7.219 -14.714 1.00 96.50 100 THR A N 1
ATOM 795 C CA . THR A 1 100 ? 16.315 6.077 -15.540 1.00 96.50 100 THR A CA 1
ATOM 796 C C . THR A 1 100 ? 16.005 6.287 -17.012 1.00 96.50 100 THR A C 1
ATOM 798 O O . THR A 1 100 ? 14.966 6.843 -17.364 1.00 96.50 100 THR A O 1
ATOM 801 N N . ASN A 1 101 ? 16.842 5.746 -17.899 1.00 95.06 101 ASN A N 1
ATOM 802 C CA . ASN A 1 101 ? 16.586 5.782 -19.338 1.00 95.06 101 ASN A CA 1
ATOM 803 C C . ASN A 1 101 ? 15.319 5.000 -19.710 1.00 95.06 101 ASN A C 1
ATOM 805 O O . ASN A 1 101 ? 15.097 3.875 -19.249 1.00 95.06 101 ASN A O 1
ATOM 809 N N . GLU A 1 102 ? 14.491 5.570 -20.586 1.00 92.69 102 GLU A N 1
ATOM 810 C CA . GLU A 1 102 ? 13.318 4.868 -21.107 1.00 92.69 102 GLU A CA 1
ATOM 811 C C . GLU A 1 102 ? 13.726 3.585 -21.837 1.00 92.69 102 GLU A C 1
ATOM 813 O O . GLU A 1 102 ? 14.767 3.530 -22.486 1.00 92.69 102 GLU A O 1
ATOM 818 N N . ASN A 1 103 ? 12.885 2.550 -21.785 1.00 87.94 103 ASN A N 1
ATOM 819 C CA . ASN A 1 103 ? 13.145 1.267 -22.452 1.00 87.94 103 ASN A CA 1
ATOM 820 C C . ASN A 1 103 ? 14.416 0.511 -21.997 1.00 87.94 103 ASN A C 1
ATOM 822 O O . ASN A 1 103 ? 14.806 -0.457 -22.655 1.00 87.94 103 ASN A O 1
ATOM 826 N N . SER A 1 104 ? 15.034 0.908 -20.878 1.00 90.62 104 SER A N 1
ATOM 827 C CA . SER A 1 104 ? 16.234 0.268 -20.319 1.00 90.62 104 SER A CA 1
ATOM 828 C C . SER A 1 104 ? 15.917 -0.841 -19.313 1.00 90.62 104 SER A C 1
ATOM 830 O O . SER A 1 104 ? 14.825 -0.892 -18.737 1.00 90.62 104 SER A O 1
ATOM 832 N N . VAL A 1 105 ? 16.905 -1.710 -19.069 1.00 90.50 105 VAL A N 1
ATOM 833 C CA . VAL A 1 105 ? 16.877 -2.697 -17.971 1.00 90.50 105 VAL A CA 1
ATOM 834 C C . VAL A 1 105 ? 16.758 -1.992 -16.630 1.00 90.50 105 VAL A C 1
ATOM 836 O O . VAL A 1 105 ? 15.961 -2.380 -15.777 1.00 90.50 105 VAL A O 1
ATOM 839 N N . THR A 1 106 ? 17.534 -0.923 -16.469 1.00 93.69 106 THR A N 1
ATOM 840 C CA . THR A 1 106 ? 17.612 -0.123 -15.250 1.00 93.69 106 THR A CA 1
ATOM 841 C C . THR A 1 106 ? 16.246 0.432 -14.860 1.00 93.69 106 THR A C 1
ATOM 843 O O . THR A 1 106 ? 15.870 0.347 -13.692 1.00 93.69 106 THR A O 1
ATOM 846 N N . ARG A 1 107 ? 15.448 0.908 -15.828 1.00 95.44 107 ARG A N 1
ATOM 847 C CA . ARG A 1 107 ? 14.076 1.373 -15.572 1.00 95.44 107 ARG A CA 1
ATOM 848 C C . ARG A 1 107 ? 13.164 0.254 -15.071 1.00 95.44 107 ARG A C 1
ATOM 850 O O . ARG A 1 107 ? 12.411 0.459 -14.122 1.00 95.44 107 ARG A O 1
ATOM 857 N N . ASP A 1 108 ? 13.241 -0.935 -15.660 1.00 95.19 108 ASP A N 1
ATOM 858 C CA . ASP A 1 108 ? 12.443 -2.085 -15.218 1.00 95.19 108 ASP A CA 1
ATOM 859 C C . ASP A 1 108 ? 12.836 -2.536 -13.794 1.00 95.19 108 ASP A C 1
ATOM 861 O O . ASP A 1 108 ? 11.957 -2.795 -12.966 1.00 95.19 108 ASP A O 1
ATOM 865 N N . VAL A 1 109 ? 14.132 -2.529 -13.454 1.00 95.25 109 VAL A N 1
ATOM 866 C CA . VAL A 1 109 ? 14.619 -2.771 -12.078 1.00 95.25 109 VAL A CA 1
ATOM 867 C C . VAL A 1 109 ? 14.101 -1.703 -11.112 1.00 95.25 109 VAL A C 1
ATOM 869 O O . VAL A 1 109 ? 13.576 -2.034 -10.046 1.00 95.25 109 VAL A O 1
ATOM 872 N N . ALA A 1 110 ? 14.196 -0.426 -11.487 1.00 97.31 110 ALA A N 1
ATOM 873 C CA . ALA A 1 110 ? 13.703 0.694 -10.689 1.00 97.31 110 ALA A CA 1
ATOM 874 C C . ALA A 1 110 ? 12.195 0.585 -10.409 1.00 97.31 110 ALA A C 1
ATOM 876 O O . ALA A 1 110 ? 11.737 0.865 -9.296 1.00 97.31 110 ALA A O 1
ATOM 877 N N . ILE A 1 111 ? 11.411 0.120 -11.384 1.00 97.81 111 ILE A N 1
ATOM 878 C CA . ILE A 1 111 ? 9.974 -0.126 -11.223 1.00 97.81 111 ILE A CA 1
ATOM 879 C C . ILE A 1 111 ? 9.702 -1.285 -10.258 1.00 97.81 111 ILE A C 1
ATOM 881 O O . ILE A 1 111 ? 8.821 -1.153 -9.406 1.00 97.81 111 ILE A O 1
ATOM 885 N N . ILE A 1 112 ? 10.462 -2.385 -10.331 1.00 97.06 112 ILE A N 1
ATOM 886 C CA . ILE A 1 112 ? 10.347 -3.490 -9.363 1.00 97.06 112 ILE A CA 1
ATOM 887 C C . ILE A 1 112 ? 10.634 -2.973 -7.952 1.00 97.06 112 ILE A C 1
ATOM 889 O O . ILE A 1 112 ? 9.801 -3.138 -7.061 1.00 97.06 112 ILE A O 1
ATOM 893 N N . ILE A 1 113 ? 11.755 -2.273 -7.753 1.00 97.69 113 ILE A N 1
ATOM 894 C CA . ILE A 1 113 ? 12.112 -1.659 -6.463 1.00 97.69 113 ILE A CA 1
ATOM 895 C C . ILE A 1 113 ? 10.980 -0.747 -5.967 1.00 97.69 113 ILE A C 1
ATOM 897 O O . ILE A 1 113 ? 10.614 -0.778 -4.792 1.00 97.69 113 ILE A O 1
ATOM 901 N N . SER A 1 114 ? 10.383 0.038 -6.862 1.00 98.38 114 SER A N 1
ATOM 902 C CA . SER A 1 114 ? 9.292 0.957 -6.529 1.00 98.38 114 SER A CA 1
ATOM 903 C C . SER A 1 114 ? 8.026 0.238 -6.064 1.00 98.38 114 SER A C 1
ATOM 905 O O . SER A 1 114 ? 7.438 0.609 -5.047 1.00 98.38 114 SER A O 1
ATOM 907 N N . ALA A 1 115 ? 7.615 -0.819 -6.765 1.00 98.12 115 ALA A N 1
ATOM 908 C CA . ALA A 1 115 ? 6.457 -1.630 -6.396 1.00 98.12 115 ALA A CA 1
ATOM 909 C C . ALA A 1 115 ? 6.650 -2.335 -5.042 1.00 98.12 115 ALA A C 1
ATOM 911 O O . ALA A 1 115 ? 5.718 -2.409 -4.234 1.00 98.12 115 ALA A O 1
ATOM 912 N N . ARG A 1 116 ? 7.882 -2.774 -4.764 1.00 98.31 116 ARG A N 1
ATOM 913 C CA . ARG A 1 116 ? 8.291 -3.355 -3.480 1.00 98.31 116 ARG A CA 1
ATOM 914 C C . ARG A 1 116 ? 8.267 -2.341 -2.339 1.00 98.31 116 ARG A C 1
ATOM 916 O O . ARG A 1 116 ? 7.703 -2.631 -1.286 1.00 98.31 116 ARG A O 1
ATOM 923 N N . LYS A 1 117 ? 8.761 -1.112 -2.553 1.00 98.44 117 LYS A N 1
ATOM 924 C CA . LYS A 1 117 ? 8.664 -0.009 -1.569 1.00 98.44 117 LYS A CA 1
ATOM 925 C C . LYS A 1 117 ? 7.219 0.235 -1.118 1.00 98.44 117 LYS A C 1
ATOM 927 O O . LYS A 1 117 ? 6.977 0.433 0.073 1.00 98.44 117 LYS A O 1
ATOM 932 N N . ILE A 1 118 ? 6.257 0.174 -2.044 1.00 98.44 118 ILE A N 1
ATOM 933 C CA . ILE A 1 118 ? 4.823 0.284 -1.729 1.00 98.44 118 ILE A CA 1
ATOM 934 C C . ILE A 1 118 ? 4.382 -0.866 -0.811 1.00 98.44 118 ILE A C 1
ATOM 936 O O . ILE A 1 118 ? 3.771 -0.618 0.229 1.00 98.44 118 ILE A O 1
ATOM 940 N N . ASN A 1 119 ? 4.710 -2.114 -1.165 1.00 97.94 119 ASN A N 1
ATOM 941 C CA . ASN A 1 119 ? 4.321 -3.285 -0.375 1.00 97.94 119 ASN A CA 1
ATOM 942 C C . ASN A 1 119 ? 4.938 -3.274 1.027 1.00 97.94 119 ASN A C 1
ATOM 944 O O . ASN A 1 119 ? 4.224 -3.530 1.995 1.00 97.94 119 ASN A O 1
ATOM 948 N N . HIS A 1 120 ? 6.216 -2.913 1.155 1.00 97.94 120 HIS A N 1
ATOM 949 C CA . HIS A 1 120 ? 6.895 -2.797 2.447 1.00 97.94 120 HIS A CA 1
ATOM 950 C C . HIS A 1 120 ? 6.259 -1.738 3.348 1.00 97.94 120 HIS A C 1
ATOM 952 O O . HIS A 1 120 ? 5.981 -2.018 4.517 1.00 97.94 120 HIS A O 1
ATOM 958 N N . TYR A 1 121 ? 5.982 -0.544 2.812 1.00 98.38 121 TYR A N 1
ATOM 959 C CA . TYR A 1 121 ? 5.284 0.495 3.567 1.00 98.38 121 TYR A CA 1
ATOM 960 C C . TYR A 1 121 ? 3.926 -0.011 4.062 1.00 98.38 121 TYR A C 1
ATOM 962 O O . TYR A 1 121 ? 3.645 0.057 5.259 1.00 98.38 121 TYR A O 1
ATOM 970 N N . CYS A 1 122 ? 3.109 -0.582 3.171 1.00 97.19 122 CYS A N 1
ATOM 971 C CA . CYS A 1 122 ? 1.784 -1.064 3.545 1.00 97.19 122 CYS A CA 1
ATOM 972 C C . CYS A 1 122 ? 1.855 -2.210 4.564 1.00 97.19 122 CYS A C 1
ATOM 974 O O . CYS A 1 122 ? 1.118 -2.188 5.548 1.00 97.19 122 CYS A O 1
ATOM 976 N N . ALA A 1 123 ? 2.749 -3.187 4.382 1.00 97.69 123 ALA A N 1
ATOM 977 C CA . ALA A 1 123 ? 2.923 -4.289 5.327 1.00 97.69 123 ALA A CA 1
ATOM 978 C C . ALA A 1 123 ? 3.300 -3.779 6.728 1.00 97.69 123 ALA A C 1
ATOM 980 O O . ALA A 1 123 ? 2.716 -4.226 7.715 1.00 97.69 123 ALA A O 1
ATOM 981 N N . GLY A 1 124 ? 4.207 -2.799 6.819 1.00 98.06 124 GLY A N 1
ATOM 982 C CA . GLY A 1 124 ? 4.564 -2.152 8.084 1.00 98.06 124 GLY A CA 1
ATOM 983 C C . GLY A 1 124 ? 3.382 -1.418 8.727 1.00 98.06 124 GLY A C 1
ATOM 984 O O . GLY A 1 124 ? 3.100 -1.613 9.911 1.00 98.06 124 GLY A O 1
ATOM 985 N N . THR A 1 125 ? 2.635 -0.631 7.945 1.00 98.19 125 THR A N 1
ATOM 986 C CA . THR A 1 125 ? 1.435 0.076 8.423 1.00 98.19 125 THR A CA 1
ATOM 987 C C . THR A 1 125 ? 0.377 -0.892 8.959 1.00 98.19 125 THR A C 1
ATOM 989 O O . THR A 1 125 ? -0.131 -0.698 10.065 1.00 98.19 125 THR A O 1
ATOM 992 N N . PHE A 1 126 ? 0.058 -1.956 8.218 1.00 98.44 126 PHE A N 1
ATOM 993 C CA . PHE A 1 126 ? -0.944 -2.935 8.643 1.00 98.44 126 PHE A CA 1
ATOM 994 C C . PHE A 1 126 ? -0.478 -3.807 9.806 1.00 98.44 126 PHE A C 1
ATOM 996 O O . PHE A 1 126 ? -1.298 -4.138 10.660 1.00 98.44 126 PHE A O 1
ATOM 1003 N N . GLY A 1 127 ? 0.820 -4.101 9.911 1.00 98.25 127 GLY A N 1
ATOM 1004 C CA . GLY A 1 127 ? 1.396 -4.741 11.093 1.00 98.25 127 GLY A CA 1
ATOM 1005 C C . GLY A 1 127 ? 1.224 -3.895 12.361 1.00 98.25 127 GLY A C 1
ATOM 1006 O O . GLY A 1 127 ? 0.844 -4.419 13.408 1.00 98.25 127 GLY A O 1
ATOM 1007 N N . GLY A 1 128 ? 1.417 -2.575 12.270 1.00 98.12 128 GLY A N 1
ATOM 1008 C CA . GLY A 1 128 ? 1.148 -1.653 13.380 1.00 98.12 128 GLY A CA 1
ATOM 1009 C C . GLY A 1 128 ? -0.340 -1.573 13.743 1.00 98.12 128 GLY A C 1
ATOM 1010 O O . GLY A 1 128 ? -0.707 -1.676 14.915 1.00 98.12 128 GLY A O 1
ATOM 1011 N N . LEU A 1 129 ? -1.220 -1.454 12.742 1.00 98.19 129 LEU A N 1
ATOM 1012 C CA . LEU A 1 129 ? -2.675 -1.448 12.943 1.00 98.19 129 LEU A CA 1
ATOM 1013 C C . LEU A 1 129 ? -3.187 -2.749 13.576 1.00 98.19 129 LEU A C 1
ATOM 1015 O O . LEU A 1 129 ? -4.046 -2.700 14.458 1.00 98.19 129 LEU A O 1
ATOM 1019 N N . LEU A 1 130 ? -2.639 -3.894 13.163 1.00 98.31 130 LEU A N 1
ATOM 1020 C CA . LEU A 1 130 ? -2.911 -5.209 13.738 1.00 98.31 130 LEU A CA 1
ATOM 1021 C C . LEU A 1 130 ? -2.583 -5.244 15.235 1.00 98.31 130 LEU A C 1
ATOM 1023 O O . LEU A 1 130 ? -3.432 -5.630 16.037 1.00 98.31 130 LEU A O 1
ATOM 1027 N N . GLN A 1 131 ? -1.389 -4.790 15.628 1.00 98.06 131 GLN A N 1
ATOM 1028 C CA . GLN A 1 131 ? -1.002 -4.745 17.042 1.00 98.06 131 GLN A CA 1
ATOM 1029 C C . GLN A 1 131 ? -1.976 -3.897 17.866 1.00 98.06 131 GLN A C 1
ATOM 1031 O O . GLN A 1 131 ? -2.441 -4.331 18.920 1.00 98.06 131 GLN A O 1
ATOM 1036 N N . ILE A 1 132 ? -2.346 -2.717 17.360 1.00 97.38 132 ILE A N 1
ATOM 1037 C CA . ILE A 1 132 ? -3.304 -1.842 18.041 1.00 97.38 132 ILE A CA 1
ATOM 1038 C C . ILE A 1 132 ? -4.686 -2.511 18.145 1.00 97.38 132 ILE A C 1
ATOM 1040 O O . ILE A 1 132 ? -5.320 -2.449 19.200 1.00 97.38 132 ILE A O 1
ATOM 1044 N N . ALA A 1 133 ? -5.162 -3.165 17.080 1.00 96.44 133 ALA A N 1
ATOM 1045 C CA . ALA A 1 133 ? -6.441 -3.876 17.081 1.00 96.44 133 ALA A CA 1
ATOM 1046 C C . ALA A 1 133 ? -6.466 -5.013 18.116 1.00 96.44 133 ALA A C 1
ATOM 1048 O O . ALA A 1 133 ? -7.443 -5.133 18.858 1.00 96.44 133 ALA A O 1
ATOM 1049 N N . ASN A 1 134 ? -5.375 -5.777 18.233 1.00 96.62 134 ASN A N 1
ATOM 1050 C CA . ASN A 1 134 ? -5.223 -6.829 19.240 1.00 96.62 134 ASN A CA 1
ATOM 1051 C C . ASN A 1 134 ? -5.267 -6.269 20.667 1.00 96.62 134 ASN A C 1
ATOM 1053 O O . ASN A 1 134 ? -6.015 -6.775 21.502 1.00 96.62 134 ASN A O 1
ATOM 1057 N N . MET A 1 135 ? -4.544 -5.177 20.941 1.00 95.81 135 MET A N 1
ATOM 1058 C CA . MET A 1 135 ? -4.556 -4.516 22.256 1.00 95.81 135 MET A CA 1
ATOM 1059 C C . MET A 1 135 ? -5.945 -3.989 22.653 1.00 95.81 135 MET A C 1
ATOM 1061 O O . MET A 1 135 ? -6.259 -3.892 23.838 1.00 95.81 135 MET A O 1
ATOM 1065 N N . LEU A 1 136 ? -6.781 -3.643 21.671 1.00 94.69 136 LEU A N 1
ATOM 1066 C CA . LEU A 1 136 ? -8.155 -3.181 21.878 1.00 94.69 136 LEU A CA 1
ATOM 1067 C C . LEU A 1 136 ? -9.188 -4.324 21.893 1.00 94.69 136 LEU A C 1
ATOM 1069 O O . LEU A 1 136 ? -10.378 -4.051 22.051 1.00 94.69 136 LEU A O 1
ATOM 1073 N N . GLY A 1 137 ? -8.765 -5.583 21.724 1.00 95.19 137 GLY A N 1
ATOM 1074 C CA . GLY A 1 137 ? -9.656 -6.748 21.677 1.00 95.19 137 GLY A CA 1
ATOM 1075 C C . GLY A 1 137 ? -10.535 -6.815 20.421 1.00 95.19 137 GLY A C 1
ATOM 1076 O O . GLY A 1 137 ? -11.606 -7.417 20.448 1.00 95.19 137 GLY A O 1
ATOM 1077 N N . LEU A 1 138 ? -10.116 -6.180 19.323 1.00 95.56 138 LEU A N 1
ATOM 1078 C CA . LEU A 1 138 ? -10.867 -6.087 18.067 1.00 95.56 138 LEU A CA 1
ATOM 1079 C C . LEU A 1 138 ? -10.494 -7.229 17.106 1.00 95.56 138 LEU A C 1
ATOM 1081 O O . LEU A 1 138 ? -9.990 -6.975 16.012 1.00 95.56 138 LEU A O 1
ATOM 1085 N N . SER A 1 139 ? -10.740 -8.481 17.503 1.00 95.12 139 SER A N 1
ATOM 1086 C CA . SER A 1 139 ? -10.266 -9.682 16.786 1.00 95.12 139 SER A CA 1
ATOM 1087 C C . SER A 1 139 ? -10.637 -9.717 15.298 1.00 95.12 139 SER A C 1
ATOM 1089 O O . SER A 1 139 ? -9.768 -9.877 14.453 1.00 95.12 139 SER A O 1
ATOM 1091 N N . THR A 1 140 ? -11.893 -9.450 14.936 1.00 94.88 140 THR A N 1
ATOM 1092 C CA . THR A 1 140 ? -12.327 -9.455 13.523 1.00 94.88 140 THR A CA 1
ATOM 1093 C C . THR A 1 140 ? -11.606 -8.403 12.665 1.00 94.88 140 THR A C 1
ATOM 1095 O O . THR A 1 140 ? -11.351 -8.606 11.476 1.00 94.88 140 THR A O 1
ATOM 1098 N N . ILE A 1 141 ? -11.269 -7.256 13.261 1.00 96.50 141 ILE A N 1
ATOM 1099 C CA . ILE A 1 141 ? -10.521 -6.194 12.576 1.00 96.50 141 ILE A CA 1
ATOM 1100 C C . ILE A 1 141 ? -9.045 -6.587 12.468 1.00 96.50 141 ILE A C 1
ATOM 1102 O O . ILE A 1 141 ? -8.442 -6.388 11.414 1.00 96.50 141 ILE A O 1
ATOM 1106 N N . ALA A 1 142 ? -8.485 -7.186 13.522 1.00 97.56 142 ALA A N 1
ATOM 1107 C CA . ALA A 1 142 ? -7.140 -7.744 13.511 1.00 97.56 142 ALA A CA 1
ATOM 1108 C C . ALA A 1 142 ? -6.975 -8.781 12.387 1.00 97.56 142 ALA A C 1
ATOM 1110 O O . ALA A 1 142 ? -6.076 -8.633 11.566 1.00 97.56 142 ALA A O 1
ATOM 1111 N N . ASP A 1 143 ? -7.897 -9.736 12.251 1.00 97.31 143 ASP A N 1
ATOM 1112 C CA . ASP A 1 143 ? -7.873 -10.738 11.172 1.00 97.31 143 ASP A CA 1
ATOM 1113 C C . ASP A 1 143 ? -7.880 -10.089 9.780 1.00 97.31 143 ASP A C 1
ATOM 1115 O O . ASP A 1 143 ? -7.171 -10.510 8.860 1.00 97.31 143 ASP A O 1
ATOM 1119 N N . SER A 1 144 ? -8.649 -9.008 9.627 1.00 97.56 144 SER A N 1
ATOM 1120 C CA . SER A 1 144 ? -8.696 -8.256 8.376 1.00 97.56 144 SER A CA 1
ATOM 1121 C C . SER A 1 144 ? -7.350 -7.609 8.049 1.00 97.56 144 SER A C 1
ATOM 1123 O O . SER A 1 144 ? -6.897 -7.725 6.908 1.00 97.56 144 SER A O 1
ATOM 1125 N N . PHE A 1 145 ? -6.694 -6.985 9.034 1.00 98.44 145 PHE A N 1
ATOM 1126 C CA . PHE A 1 145 ? -5.362 -6.395 8.869 1.00 98.44 145 PHE A CA 1
ATOM 1127 C C . PHE A 1 145 ? -4.276 -7.442 8.627 1.00 98.44 145 PHE A C 1
ATOM 1129 O O . PHE A 1 145 ? -3.413 -7.215 7.781 1.00 98.44 145 PHE A O 1
ATOM 1136 N N . THR A 1 146 ? -4.346 -8.599 9.288 1.00 98.38 146 THR A N 1
ATOM 1137 C CA . THR A 1 146 ? -3.451 -9.734 9.028 1.00 98.38 146 THR A CA 1
ATOM 1138 C C . THR A 1 146 ? -3.536 -10.167 7.569 1.00 98.38 146 THR A C 1
ATOM 1140 O O . THR A 1 146 ? -2.505 -10.275 6.909 1.00 98.38 146 THR A O 1
ATOM 1143 N N . GLY A 1 147 ? -4.751 -10.347 7.038 1.00 97.81 147 GLY A N 1
ATOM 1144 C CA . GLY A 1 147 ? -4.944 -10.713 5.633 1.00 97.81 147 GLY A CA 1
ATOM 1145 C C . GLY A 1 147 ? -4.316 -9.703 4.671 1.00 97.81 147 GLY A C 1
ATOM 1146 O O . GLY A 1 147 ? -3.541 -10.090 3.802 1.00 97.81 147 GLY A O 1
ATOM 1147 N N . ILE A 1 148 ? -4.569 -8.404 4.880 1.00 98.06 148 ILE A N 1
ATOM 1148 C CA . ILE A 1 148 ? -3.982 -7.343 4.044 1.00 98.06 148 ILE A CA 1
ATOM 1149 C C . ILE A 1 148 ? -2.449 -7.378 4.128 1.00 98.06 148 ILE A C 1
ATOM 1151 O O . ILE A 1 148 ? -1.772 -7.375 3.104 1.00 98.06 148 ILE A O 1
ATOM 1155 N N . MET A 1 149 ? -1.887 -7.449 5.337 1.00 97.62 149 MET A N 1
ATOM 1156 C CA . MET A 1 149 ? -0.439 -7.495 5.552 1.00 97.62 149 MET A CA 1
ATOM 1157 C C . MET A 1 149 ? 0.212 -8.691 4.840 1.00 97.62 149 MET A C 1
ATOM 1159 O O . MET A 1 149 ? 1.246 -8.523 4.192 1.00 97.62 149 MET A O 1
ATOM 1163 N N . LEU A 1 150 ? -0.375 -9.887 4.946 1.00 97.50 150 LEU A N 1
ATOM 1164 C CA . LEU A 1 150 ? 0.151 -11.096 4.306 1.00 97.50 150 LEU A CA 1
ATOM 1165 C C . LEU A 1 150 ? 0.073 -11.016 2.779 1.00 97.50 150 LEU A C 1
ATOM 1167 O O . LEU A 1 150 ? 1.029 -11.388 2.104 1.00 97.50 150 LEU A O 1
ATOM 1171 N N . GLU A 1 151 ? -1.006 -10.460 2.226 1.00 97.19 151 GLU A N 1
ATOM 1172 C CA . GLU A 1 151 ? -1.110 -10.216 0.784 1.00 97.19 151 GLU A CA 1
ATOM 1173 C C . GLU A 1 151 ? -0.018 -9.264 0.277 1.00 97.19 151 GLU A C 1
ATOM 1175 O O . GLU A 1 151 ? 0.521 -9.486 -0.809 1.00 97.19 151 GLU A O 1
ATOM 1180 N N . LYS A 1 152 ? 0.344 -8.228 1.053 1.00 97.38 152 LYS A N 1
ATOM 1181 C CA . LYS A 1 152 ? 1.452 -7.318 0.705 1.00 97.38 152 LYS A CA 1
ATOM 1182 C C . LYS A 1 152 ? 2.801 -8.028 0.719 1.00 97.38 152 LYS A C 1
ATOM 1184 O O . LYS A 1 152 ? 3.573 -7.847 -0.218 1.00 97.38 152 LYS A O 1
ATOM 1189 N N . LYS A 1 153 ? 3.071 -8.842 1.745 1.00 97.12 153 LYS A N 1
ATOM 1190 C CA . LYS A 1 153 ? 4.310 -9.633 1.838 1.00 97.12 153 LYS A CA 1
ATOM 1191 C C . LYS A 1 153 ? 4.433 -10.607 0.667 1.00 97.12 153 LYS A C 1
ATOM 1193 O O . LYS A 1 153 ? 5.430 -10.589 -0.041 1.00 97.12 153 LYS A O 1
ATOM 1198 N N . HIS A 1 154 ? 3.374 -11.358 0.382 1.00 95.62 154 HIS A N 1
ATOM 1199 C CA . HIS A 1 154 ? 3.360 -12.283 -0.748 1.00 95.62 154 HIS A CA 1
ATOM 1200 C C . HIS A 1 154 ? 3.509 -11.561 -2.100 1.00 95.62 154 HIS A C 1
ATOM 1202 O O . HIS A 1 154 ? 4.197 -12.038 -2.997 1.00 95.62 154 HIS A O 1
ATOM 1208 N N . ALA A 1 155 ? 2.900 -10.382 -2.274 1.00 93.06 155 ALA A N 1
ATOM 1209 C CA . ALA A 1 155 ? 3.103 -9.581 -3.483 1.00 93.06 155 ALA A CA 1
ATOM 1210 C C . ALA A 1 155 ? 4.563 -9.121 -3.648 1.00 93.06 155 ALA A C 1
ATOM 1212 O O . ALA A 1 155 ? 5.066 -9.100 -4.769 1.00 93.06 155 ALA A O 1
ATOM 1213 N N . ASP A 1 156 ? 5.236 -8.761 -2.553 1.00 96.69 156 ASP A N 1
ATOM 1214 C CA . ASP A 1 156 ? 6.660 -8.417 -2.553 1.00 96.69 156 ASP A CA 1
ATOM 1215 C C . ASP A 1 156 ? 7.551 -9.608 -2.941 1.00 96.69 156 ASP A C 1
ATOM 1217 O O . ASP A 1 156 ? 8.428 -9.464 -3.793 1.00 96.69 156 ASP A O 1
ATOM 1221 N N . GLU A 1 157 ? 7.270 -10.794 -2.399 1.00 94.50 157 GLU A N 1
ATOM 1222 C CA . GLU A 1 157 ? 7.966 -12.039 -2.752 1.00 94.50 157 GLU A CA 1
ATOM 1223 C C . GLU A 1 157 ? 7.839 -12.350 -4.250 1.00 94.50 157 GLU A C 1
ATOM 1225 O O . GLU A 1 157 ? 8.832 -12.636 -4.916 1.00 94.50 157 GLU A O 1
ATOM 1230 N N . LEU A 1 158 ? 6.635 -12.218 -4.819 1.00 92.12 158 LEU A N 1
ATOM 1231 C CA . LEU A 1 158 ? 6.421 -12.422 -6.256 1.00 92.12 158 LEU A CA 1
ATOM 1232 C C . LEU A 1 158 ? 7.242 -11.443 -7.108 1.00 92.12 158 LEU A C 1
ATOM 1234 O O . LEU A 1 158 ? 7.836 -11.852 -8.104 1.00 92.12 158 LEU A O 1
ATOM 1238 N N . LEU A 1 159 ? 7.316 -10.168 -6.707 1.00 93.12 159 LEU A N 1
ATOM 1239 C CA . LEU A 1 159 ? 8.130 -9.156 -7.391 1.00 93.12 159 LEU A CA 1
ATOM 1240 C C . LEU A 1 159 ? 9.630 -9.475 -7.321 1.00 93.12 159 LEU A C 1
ATOM 1242 O O . LEU A 1 159 ? 10.349 -9.221 -8.285 1.00 93.12 159 LEU A O 1
ATOM 1246 N N . ALA A 1 160 ? 10.102 -10.042 -6.206 1.00 90.25 160 ALA A N 1
ATOM 1247 C CA . ALA A 1 160 ? 11.499 -10.438 -6.019 1.00 90.25 160 ALA A CA 1
ATOM 1248 C C . ALA A 1 160 ? 11.962 -11.513 -7.014 1.00 90.25 160 ALA A C 1
ATOM 1250 O O . ALA A 1 160 ? 13.149 -11.596 -7.325 1.00 90.25 160 ALA A O 1
ATOM 1251 N N . HIS A 1 161 ? 11.028 -12.326 -7.508 1.00 89.88 161 HIS A N 1
ATOM 1252 C CA . HIS A 1 161 ? 11.304 -13.442 -8.407 1.00 89.88 161 HIS A CA 1
ATOM 1253 C C . HIS A 1 161 ? 11.090 -13.122 -9.889 1.00 89.88 161 HIS A C 1
ATOM 1255 O O . HIS A 1 161 ? 11.290 -14.005 -10.724 1.00 89.88 161 HIS A O 1
ATOM 1261 N N . ILE A 1 162 ? 10.718 -11.886 -10.244 1.00 87.06 162 ILE A N 1
ATOM 1262 C CA . ILE A 1 162 ? 10.584 -11.495 -11.651 1.00 87.06 162 ILE A CA 1
ATOM 1263 C C . ILE A 1 162 ? 11.978 -11.489 -12.300 1.00 87.06 162 ILE A C 1
ATOM 1265 O O . ILE A 1 162 ? 12.837 -10.702 -11.891 1.00 87.06 162 ILE A O 1
ATOM 1269 N N . PRO A 1 163 ? 12.234 -12.323 -13.327 1.00 76.88 163 PRO A N 1
ATOM 1270 C CA . PRO A 1 163 ? 13.532 -12.359 -13.981 1.00 76.88 163 PRO A CA 1
ATOM 1271 C C . PRO A 1 163 ? 13.747 -11.079 -14.786 1.00 76.88 163 PRO A C 1
ATOM 1273 O O . PRO A 1 163 ? 13.076 -10.840 -15.788 1.00 76.88 163 PRO A O 1
ATOM 1276 N N . VAL A 1 164 ? 14.721 -10.271 -14.380 1.00 68.69 164 VAL A N 1
ATOM 1277 C CA . VAL A 1 164 ? 15.099 -9.073 -15.140 1.00 68.69 164 VAL A CA 1
ATOM 1278 C C . VAL A 1 164 ? 16.047 -9.444 -16.288 1.00 68.69 164 VAL A C 1
ATOM 1280 O O . VAL A 1 164 ? 15.881 -8.984 -17.411 1.00 68.69 164 VAL A O 1
ATOM 1283 N N . SER A 1 165 ? 17.005 -10.345 -16.054 1.00 57.50 165 SER A N 1
ATOM 1284 C CA . SER A 1 165 ? 18.067 -10.683 -17.018 1.00 57.50 165 SER A CA 1
ATOM 1285 C C . SER A 1 165 ? 17.587 -11.453 -18.257 1.00 57.50 165 SER A C 1
ATOM 1287 O O . SER A 1 165 ? 18.153 -11.293 -19.338 1.00 57.50 165 SER A O 1
ATOM 1289 N N . GLY A 1 166 ? 16.521 -12.252 -18.140 1.00 51.94 166 GLY A N 1
ATOM 1290 C CA . GLY A 1 166 ? 15.997 -13.068 -19.245 1.00 51.94 166 GLY A CA 1
ATOM 1291 C C . GLY A 1 166 ? 15.384 -12.257 -20.392 1.00 51.94 166 GLY A C 1
ATOM 1292 O O . GLY A 1 166 ? 15.324 -12.739 -21.520 1.00 51.94 166 GLY A O 1
ATOM 1293 N N . ILE A 1 167 ? 14.971 -11.015 -20.124 1.00 53.22 167 ILE A N 1
ATOM 1294 C CA . ILE A 1 167 ? 14.310 -10.133 -21.098 1.00 53.22 167 ILE A CA 1
ATOM 1295 C C . ILE A 1 167 ? 15.338 -9.379 -21.962 1.00 53.22 167 ILE A C 1
ATOM 1297 O O . ILE A 1 167 ? 15.047 -9.025 -23.105 1.00 53.22 167 ILE A O 1
ATOM 1301 N N . TYR A 1 168 ? 16.561 -9.182 -21.455 1.00 51.44 168 TYR A N 1
ATOM 1302 C CA . TYR A 1 168 ? 17.553 -8.274 -22.046 1.00 51.44 168 TYR A CA 1
ATOM 1303 C C . TYR A 1 168 ? 18.813 -8.945 -22.609 1.00 51.44 168 TYR A C 1
ATOM 1305 O O . TYR A 1 168 ? 19.660 -8.250 -23.164 1.00 51.44 168 TYR A O 1
ATOM 1313 N N . LEU A 1 169 ? 18.909 -10.281 -22.616 1.00 49.94 169 LEU A N 1
ATOM 1314 C CA . LEU A 1 169 ? 19.999 -11.021 -23.289 1.00 49.94 169 LEU A CA 1
ATOM 1315 C C . LEU A 1 169 ? 20.119 -10.756 -24.813 1.00 49.94 169 LEU A C 1
ATOM 1317 O O . LEU A 1 169 ? 21.042 -11.257 -25.448 1.00 49.94 169 LEU A O 1
ATOM 1321 N N . GLY A 1 170 ? 19.223 -9.957 -25.407 1.00 46.75 170 GLY A N 1
ATOM 1322 C CA . GLY A 1 170 ? 19.308 -9.471 -26.791 1.00 46.75 170 GLY A CA 1
ATOM 1323 C C . GLY A 1 170 ? 19.476 -7.953 -26.960 1.00 46.75 170 GLY A C 1
ATOM 1324 O O . GLY A 1 170 ? 19.451 -7.480 -28.093 1.00 46.75 170 GLY A O 1
ATOM 1325 N N . ARG A 1 171 ? 19.605 -7.171 -25.879 1.00 49.09 171 ARG A N 1
ATOM 1326 C CA . ARG A 1 171 ? 19.768 -5.707 -25.928 1.00 49.09 171 ARG A CA 1
ATOM 1327 C C . ARG A 1 171 ? 20.962 -5.324 -25.062 1.00 49.09 171 ARG A C 1
ATOM 1329 O O . ARG A 1 171 ? 20.800 -5.004 -23.892 1.00 49.09 171 ARG A O 1
ATOM 1336 N N . ALA A 1 172 ? 22.159 -5.421 -25.634 1.00 44.97 172 ALA A N 1
ATOM 1337 C CA . ALA A 1 172 ? 23.338 -4.818 -25.032 1.00 44.97 172 ALA A CA 1
ATOM 1338 C C . ALA A 1 172 ? 23.066 -3.315 -24.879 1.00 44.97 172 ALA A C 1
ATOM 1340 O O . ALA A 1 172 ? 22.876 -2.623 -25.881 1.00 44.97 172 ALA A O 1
ATOM 1341 N N . ASP A 1 173 ? 22.984 -2.844 -23.636 1.00 50.91 173 ASP A N 1
ATOM 1342 C CA . ASP A 1 173 ? 22.971 -1.421 -23.320 1.00 50.91 173 ASP A CA 1
ATOM 1343 C C . ASP A 1 173 ? 24.348 -0.879 -23.722 1.00 50.91 173 ASP A C 1
ATOM 1345 O O . ASP A 1 173 ? 25.348 -1.094 -23.040 1.00 50.91 173 ASP A O 1
ATOM 1349 N N . SER A 1 174 ? 24.435 -0.254 -24.895 1.00 45.28 174 SER A N 1
ATOM 1350 C CA . SER A 1 174 ? 25.589 0.560 -25.262 1.00 45.28 174 SER A CA 1
ATOM 1351 C C . SER A 1 174 ? 25.449 1.895 -24.531 1.00 45.28 174 SER A C 1
ATOM 1353 O O . SER A 1 174 ? 24.945 2.863 -25.104 1.00 45.28 174 SER A O 1
ATOM 1355 N N . GLY A 1 175 ? 25.805 1.906 -23.246 1.00 44.69 175 GLY A N 1
ATOM 1356 C CA . GLY A 1 175 ? 25.918 3.128 -22.457 1.00 44.69 175 GLY A CA 1
ATOM 1357 C C . GLY A 1 175 ? 27.015 4.023 -23.031 1.00 44.69 175 GLY A C 1
ATOM 1358 O O . GLY A 1 175 ? 28.093 3.545 -23.377 1.00 44.69 175 GLY A O 1
ATOM 1359 N N . HIS A 1 176 ? 26.698 5.304 -23.204 1.00 39.09 176 HIS A N 1
ATOM 1360 C CA . HIS A 1 176 ? 27.686 6.363 -23.356 1.00 39.09 176 HIS A CA 1
ATOM 1361 C C . HIS A 1 176 ? 28.126 6.718 -21.934 1.00 39.09 176 HIS A C 1
ATOM 1363 O O . HIS A 1 176 ? 27.274 7.063 -21.115 1.00 39.09 176 HIS A O 1
ATOM 1369 N N . ASP A 1 177 ? 29.411 6.536 -21.641 1.00 42.56 177 ASP A N 1
ATOM 1370 C CA . ASP A 1 177 ? 30.020 6.892 -20.364 1.00 42.56 177 ASP A CA 1
ATOM 1371 C C . ASP A 1 177 ? 30.094 8.421 -20.268 1.00 42.56 177 ASP A C 1
ATOM 1373 O O . ASP A 1 177 ? 31.022 9.032 -20.795 1.00 42.56 177 ASP A O 1
ATOM 1377 N N . ASP A 1 178 ? 29.109 9.037 -19.621 1.00 38.53 178 ASP A N 1
ATOM 1378 C CA . ASP A 1 178 ? 29.287 10.360 -19.029 1.00 38.53 178 ASP A CA 1
ATOM 1379 C C . ASP A 1 178 ? 29.579 10.123 -17.540 1.00 38.53 178 ASP A C 1
ATOM 1381 O O . ASP A 1 178 ? 28.691 9.802 -16.751 1.00 38.53 178 ASP A O 1
ATOM 1385 N N . GLU A 1 179 ? 30.868 10.170 -17.194 1.00 41.50 179 GLU A N 1
ATOM 1386 C CA . GLU A 1 179 ? 31.372 10.107 -15.822 1.00 41.50 179 GLU A CA 1
ATOM 1387 C C . GLU A 1 179 ? 30.855 11.329 -15.040 1.00 41.50 179 GLU A C 1
ATOM 1389 O O . GLU A 1 179 ? 31.309 12.451 -15.267 1.00 41.50 179 GLU A O 1
ATOM 1394 N N . GLU A 1 180 ? 29.916 11.128 -14.112 1.00 43.12 180 GLU A N 1
ATOM 1395 C CA . GLU A 1 180 ? 29.732 12.062 -12.997 1.00 43.12 180 GLU A CA 1
ATOM 1396 C C . GLU A 1 180 ? 30.655 11.619 -11.849 1.00 43.12 180 GLU A C 1
ATOM 1398 O O . GLU A 1 180 ? 30.541 10.508 -11.328 1.00 43.12 180 GLU A O 1
ATOM 1403 N N . GLU A 1 181 ? 31.627 12.471 -11.506 1.00 45.19 181 GLU A N 1
ATOM 1404 C CA . GLU A 1 181 ? 32.436 12.348 -10.289 1.00 45.19 181 GLU A CA 1
ATOM 1405 C C . GLU A 1 181 ? 31.538 12.607 -9.069 1.00 45.19 181 GLU A C 1
ATOM 1407 O O . GLU A 1 181 ? 31.257 13.758 -8.735 1.00 45.19 181 GLU A O 1
ATOM 1412 N N . ASP A 1 182 ? 31.106 11.542 -8.391 1.00 42.81 182 ASP A N 1
ATOM 1413 C CA . ASP A 1 182 ? 30.555 11.638 -7.039 1.00 42.81 182 ASP A CA 1
ATOM 1414 C C . ASP A 1 182 ? 31.706 11.611 -6.015 1.00 42.81 182 ASP A C 1
ATOM 1416 O O . ASP A 1 182 ? 32.376 10.594 -5.812 1.00 42.81 182 ASP A O 1
ATOM 1420 N N . ASP A 1 183 ? 31.926 12.752 -5.354 1.00 45.72 183 ASP A N 1
ATOM 1421 C CA . ASP A 1 183 ? 32.714 12.887 -4.122 1.00 45.72 183 ASP A CA 1
ATOM 1422 C C . ASP A 1 183 ? 31.989 12.173 -2.955 1.00 45.72 183 ASP A C 1
ATOM 1424 O O . ASP A 1 183 ? 31.452 12.811 -2.046 1.00 45.72 183 ASP A O 1
ATOM 1428 N N . ASP A 1 184 ? 31.954 10.840 -2.963 1.00 46.09 184 ASP A N 1
ATOM 1429 C CA . ASP A 1 184 ? 31.459 10.052 -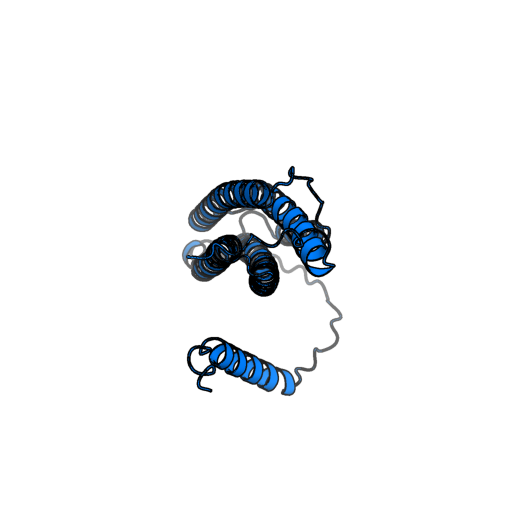1.831 1.00 46.09 184 ASP A CA 1
ATOM 1430 C C . ASP A 1 184 ? 32.605 9.720 -0.857 1.00 46.09 184 ASP A C 1
ATOM 1432 O O . ASP A 1 184 ? 33.556 8.996 -1.174 1.00 46.09 184 ASP A O 1
ATOM 1436 N N . GLU A 1 185 ? 32.505 10.228 0.377 1.00 42.31 185 GLU A N 1
ATOM 1437 C CA . GLU A 1 185 ? 33.328 9.753 1.493 1.00 42.31 185 GLU A CA 1
ATOM 1438 C C . GLU A 1 185 ? 33.124 8.236 1.685 1.00 42.31 185 GLU A C 1
ATOM 1440 O O . GLU A 1 185 ? 31.991 7.744 1.647 1.00 42.31 185 GLU A O 1
ATOM 1445 N N . PRO A 1 186 ? 34.195 7.461 1.939 1.00 38.09 186 PRO A N 1
ATOM 1446 C CA . PRO A 1 186 ? 34.091 6.015 2.039 1.00 38.09 186 PRO A CA 1
ATOM 1447 C C . PRO A 1 186 ? 33.190 5.607 3.211 1.00 38.09 186 PRO A C 1
ATOM 1449 O O . PRO A 1 186 ? 33.490 5.871 4.377 1.00 38.09 186 PRO A O 1
ATOM 1452 N N . ILE A 1 187 ? 32.107 4.895 2.896 1.00 51.22 187 ILE A N 1
ATOM 1453 C CA . ILE A 1 187 ? 31.253 4.232 3.883 1.00 51.22 187 ILE A CA 1
ATOM 1454 C C . ILE A 1 187 ? 32.098 3.173 4.602 1.00 51.22 187 ILE A C 1
ATOM 1456 O O . ILE A 1 187 ? 32.451 2.136 4.036 1.00 51.22 187 ILE A O 1
ATOM 1460 N N . VAL A 1 188 ? 32.421 3.426 5.871 1.00 47.12 188 VAL A N 1
ATOM 1461 C CA . VAL A 1 188 ? 33.054 2.438 6.749 1.00 47.12 188 VAL A CA 1
ATOM 1462 C C . VAL A 1 188 ? 31.995 1.408 7.138 1.00 47.12 188 VAL A C 1
ATOM 1464 O O . VAL A 1 188 ? 31.134 1.669 7.979 1.00 47.12 188 VAL A O 1
ATOM 1467 N N . TYR A 1 189 ? 32.046 0.235 6.509 1.00 38.06 189 TYR A N 1
ATOM 1468 C CA . TYR A 1 189 ? 31.264 -0.926 6.925 1.00 38.06 189 TYR A CA 1
ATOM 1469 C C . TYR A 1 189 ? 31.684 -1.332 8.341 1.00 38.06 189 TYR A C 1
ATOM 1471 O O . TYR A 1 189 ? 32.816 -1.754 8.565 1.00 38.06 189 TYR A O 1
ATOM 1479 N N . ASN A 1 190 ? 30.774 -1.171 9.302 1.00 50.94 190 ASN A N 1
ATOM 1480 C CA . ASN A 1 190 ? 30.992 -1.570 10.686 1.00 50.94 190 ASN A CA 1
ATOM 1481 C C . ASN A 1 190 ? 30.455 -3.002 10.873 1.00 50.94 190 ASN A C 1
ATOM 1483 O O . ASN A 1 190 ? 29.256 -3.231 10.697 1.00 50.94 190 ASN A O 1
ATOM 1487 N N . GLU A 1 191 ? 31.325 -3.955 11.224 1.00 53.19 191 GLU A N 1
ATOM 1488 C CA . GLU A 1 191 ? 30.997 -5.384 11.431 1.00 53.19 191 GLU A CA 1
ATOM 1489 C C . GLU A 1 191 ? 29.888 -5.605 12.485 1.00 53.19 191 GLU A C 1
ATOM 1491 O O . GLU A 1 191 ? 29.219 -6.635 12.493 1.00 53.19 191 GLU A O 1
ATOM 1496 N N . GLU A 1 192 ? 29.609 -4.608 13.331 1.00 55.19 192 GLU A N 1
ATOM 1497 C CA . GLU A 1 192 ? 28.496 -4.629 14.290 1.00 55.19 192 GLU A CA 1
ATOM 1498 C C . GLU A 1 192 ? 27.106 -4.739 13.626 1.00 55.19 192 GLU A C 1
ATOM 1500 O O . GLU A 1 192 ? 26.165 -5.220 14.257 1.00 55.19 192 GLU A O 1
ATOM 1505 N N . ILE A 1 193 ? 26.948 -4.335 12.357 1.00 52.44 193 ILE A N 1
ATOM 1506 C CA . ILE A 1 193 ? 25.647 -4.379 11.660 1.00 52.44 193 ILE A CA 1
ATOM 1507 C C . ILE A 1 193 ? 25.226 -5.816 11.312 1.00 52.44 193 ILE A C 1
ATOM 1509 O O . ILE A 1 193 ? 24.033 -6.127 11.362 1.00 52.44 193 ILE A O 1
ATOM 1513 N N . GLU A 1 194 ? 26.173 -6.707 11.010 1.00 51.16 194 GLU A N 1
ATOM 1514 C CA . GLU A 1 194 ? 25.866 -8.105 10.672 1.00 51.16 194 GLU A CA 1
ATOM 1515 C C . GLU A 1 194 ? 25.310 -8.844 11.900 1.00 51.16 194 GLU A C 1
ATOM 1517 O O . GLU A 1 194 ? 24.262 -9.489 11.822 1.00 51.16 194 GLU A O 1
ATOM 1522 N N . VAL A 1 195 ? 25.903 -8.594 13.073 1.00 54.22 195 VAL A N 1
ATOM 1523 C CA . VAL A 1 195 ? 25.455 -9.141 14.364 1.00 54.22 195 VAL A CA 1
ATOM 1524 C C . VAL A 1 195 ? 24.040 -8.672 14.720 1.00 54.22 195 VAL A C 1
ATOM 1526 O O . VAL A 1 195 ? 23.212 -9.474 15.150 1.00 54.22 195 VAL A O 1
ATOM 1529 N N . ILE A 1 196 ? 23.718 -7.394 14.483 1.00 55.97 196 ILE A N 1
ATOM 1530 C CA . ILE A 1 196 ? 22.370 -6.857 14.735 1.00 55.97 196 ILE A CA 1
ATOM 1531 C C . ILE A 1 196 ? 21.339 -7.511 13.804 1.00 55.97 196 ILE A C 1
ATOM 1533 O O . ILE A 1 196 ? 20.219 -7.798 14.228 1.00 55.97 196 ILE A O 1
ATOM 1537 N N . SER A 1 197 ? 21.698 -7.767 12.542 1.00 55.12 197 SER A N 1
ATOM 1538 C CA . SER A 1 197 ? 20.791 -8.404 11.583 1.00 55.12 197 SER A CA 1
ATOM 1539 C C . SER A 1 197 ? 20.473 -9.859 11.954 1.00 55.12 197 SER A C 1
ATOM 1541 O O . SER A 1 197 ? 19.309 -10.265 11.898 1.00 55.12 197 SER A O 1
ATOM 1543 N N . GLU A 1 198 ? 21.466 -10.612 12.436 1.00 62.47 198 GLU A N 1
ATOM 1544 C CA . GLU A 1 198 ? 21.276 -11.980 12.923 1.00 62.47 198 GLU A CA 1
ATOM 1545 C C . GLU A 1 198 ? 20.495 -12.021 14.243 1.00 62.47 198 GLU A C 1
ATOM 1547 O O . GLU A 1 198 ? 19.601 -12.858 14.405 1.00 62.47 198 GLU A O 1
ATOM 1552 N N . GLU A 1 199 ? 20.760 -11.104 15.181 1.00 63.69 199 GLU A N 1
ATOM 1553 C CA . GLU A 1 199 ? 19.993 -11.004 16.430 1.00 63.69 199 GLU A CA 1
ATOM 1554 C C . GLU A 1 199 ? 18.525 -10.640 16.179 1.00 63.69 199 GLU A C 1
ATOM 1556 O O . GLU A 1 199 ? 17.631 -11.224 16.797 1.00 63.69 199 GLU A O 1
ATOM 1561 N N . LEU A 1 200 ? 18.247 -9.717 15.253 1.00 57.47 200 LEU A N 1
ATOM 1562 C CA . LEU A 1 200 ? 16.877 -9.356 14.885 1.00 57.47 200 LEU A CA 1
ATOM 1563 C C . LEU A 1 200 ? 16.141 -10.522 14.221 1.00 57.47 200 LEU A C 1
ATOM 1565 O O . LEU A 1 200 ? 14.981 -10.766 14.554 1.00 57.47 200 LEU A O 1
ATOM 1569 N N . ASN A 1 201 ? 16.805 -11.269 13.336 1.00 61.16 201 ASN A N 1
ATOM 1570 C CA . ASN A 1 201 ? 16.191 -12.410 12.660 1.00 61.16 201 ASN A CA 1
ATOM 1571 C C . ASN A 1 201 ? 15.888 -13.556 13.645 1.00 61.16 201 ASN A C 1
ATOM 1573 O O . ASN A 1 201 ? 14.784 -14.101 13.657 1.00 61.16 201 ASN A O 1
ATOM 1577 N N . ASN A 1 202 ? 16.820 -13.844 14.558 1.00 61.69 202 ASN A N 1
ATOM 1578 C CA . ASN A 1 202 ? 16.638 -14.855 15.605 1.00 61.69 202 ASN A CA 1
ATOM 1579 C C . ASN A 1 202 ? 15.551 -14.478 16.626 1.00 61.69 202 ASN A C 1
ATOM 1581 O O . ASN A 1 202 ? 14.854 -15.351 17.152 1.00 61.69 202 ASN A O 1
ATOM 1585 N N . ASN A 1 203 ? 15.389 -13.187 16.923 1.00 62.19 203 ASN A N 1
ATOM 1586 C CA . ASN A 1 203 ? 14.316 -12.712 17.796 1.00 62.19 203 ASN A CA 1
ATOM 1587 C C . ASN A 1 203 ? 12.951 -12.749 17.093 1.00 62.19 203 ASN A C 1
ATOM 1589 O O . ASN A 1 203 ? 11.963 -13.132 17.717 1.00 62.19 203 ASN A O 1
ATOM 1593 N N . TYR A 1 204 ? 12.899 -12.465 15.787 1.00 53.56 204 TYR A N 1
ATOM 1594 C CA . TYR A 1 204 ? 11.670 -12.568 14.996 1.00 53.56 204 TYR A CA 1
ATOM 1595 C C . TYR A 1 204 ? 11.132 -14.008 14.937 1.00 53.56 204 TYR A C 1
ATOM 1597 O O . TYR A 1 204 ? 9.932 -14.225 15.107 1.00 53.56 204 TYR A O 1
ATOM 1605 N N . GLU A 1 205 ? 12.004 -15.010 14.779 1.00 58.66 205 GLU A N 1
ATOM 1606 C CA . GLU A 1 205 ? 11.591 -16.423 14.8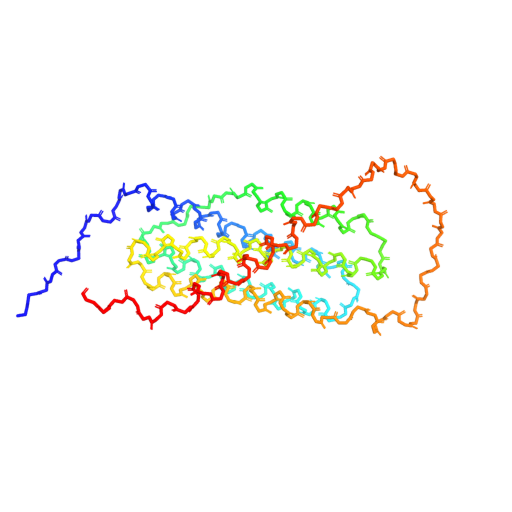20 1.00 58.66 205 GLU A CA 1
ATOM 1607 C C . GLU A 1 205 ? 11.126 -16.880 16.211 1.00 58.66 205 GLU A C 1
ATOM 1609 O O . GLU A 1 205 ? 10.216 -17.705 16.329 1.00 58.66 205 GLU A O 1
ATOM 1614 N N . LYS A 1 206 ? 11.704 -16.327 17.285 1.00 56.06 206 LYS A N 1
ATOM 1615 C CA . LYS A 1 206 ? 11.242 -16.597 18.656 1.00 56.06 206 LYS A CA 1
ATOM 1616 C C . LYS A 1 206 ? 9.858 -16.018 18.931 1.00 56.06 206 LYS A C 1
ATOM 1618 O O . LYS A 1 206 ? 9.051 -16.692 19.568 1.00 56.06 206 LYS A O 1
ATOM 1623 N N . ASP A 1 207 ? 9.578 -14.814 18.444 1.00 57.56 207 ASP A N 1
ATOM 1624 C CA . ASP A 1 207 ? 8.297 -14.137 18.671 1.00 57.56 207 ASP A CA 1
ATOM 1625 C C . ASP A 1 207 ? 7.143 -14.748 17.854 1.00 57.56 207 ASP A C 1
ATOM 1627 O O . ASP A 1 207 ? 5.980 -14.629 18.242 1.00 57.56 207 ASP A O 1
ATOM 1631 N N . LEU A 1 208 ? 7.448 -15.472 16.770 1.00 50.72 208 LEU A N 1
ATOM 1632 C CA . LEU A 1 208 ? 6.470 -16.254 16.001 1.00 50.72 208 LEU A CA 1
ATOM 1633 C C . LEU A 1 208 ? 6.026 -17.553 16.705 1.00 50.72 208 LEU A C 1
ATOM 1635 O O . LEU A 1 208 ? 4.959 -18.072 16.388 1.00 50.72 208 LEU A O 1
ATOM 1639 N N . ASN A 1 209 ? 6.778 -18.049 17.696 1.00 49.44 209 ASN A N 1
ATOM 1640 C CA . ASN A 1 209 ? 6.461 -19.263 18.466 1.00 49.44 209 ASN A CA 1
ATOM 1641 C C . ASN A 1 209 ? 5.709 -18.963 19.780 1.00 49.44 209 ASN A C 1
ATOM 1643 O O . ASN A 1 209 ? 5.977 -19.555 20.828 1.00 49.44 209 ASN A O 1
ATOM 1647 N N . PHE A 1 210 ? 4.745 -18.041 19.746 1.00 46.44 210 PHE A N 1
ATOM 1648 C CA . PHE A 1 210 ? 3.968 -17.613 20.918 1.00 46.44 210 PHE A CA 1
ATOM 1649 C C . PHE A 1 210 ? 2.801 -18.560 21.284 1.00 46.44 210 PHE A C 1
ATOM 1651 O O . PHE A 1 210 ? 1.762 -18.116 21.769 1.00 46.44 210 PHE A O 1
ATOM 1658 N N . GLU A 1 211 ? 2.962 -19.870 21.093 1.00 51.31 211 GLU A N 1
ATOM 1659 C CA . GLU A 1 211 ? 2.020 -20.900 21.559 1.00 51.31 211 GLU A CA 1
ATOM 1660 C C . GLU A 1 211 ? 2.639 -21.776 22.667 1.00 51.31 211 GLU A C 1
ATOM 1662 O O . GLU A 1 211 ? 2.653 -22.988 22.532 1.00 51.31 211 GLU A O 1
ATOM 1667 N N . ASP A 1 212 ? 3.168 -21.213 23.768 1.00 53.12 212 ASP A N 1
ATOM 1668 C CA . ASP A 1 212 ? 3.318 -22.015 25.013 1.00 53.12 212 ASP A CA 1
ATOM 1669 C C . ASP A 1 212 ? 3.564 -21.234 26.327 1.00 53.12 212 ASP A C 1
ATOM 1671 O O . ASP A 1 212 ? 4.253 -21.700 27.237 1.00 53.12 212 ASP A O 1
ATOM 1675 N N . ARG A 1 213 ? 3.060 -19.999 26.481 1.00 54.97 213 ARG A N 1
ATOM 1676 C CA . ARG A 1 213 ? 3.286 -19.223 27.727 1.00 54.97 213 ARG A CA 1
ATOM 1677 C C . ARG A 1 213 ? 2.032 -18.632 28.361 1.00 54.97 213 ARG A C 1
ATOM 1679 O O . ARG A 1 213 ? 2.045 -17.503 28.839 1.00 54.97 213 ARG A O 1
ATOM 1686 N N . THR A 1 214 ? 0.983 -19.440 28.471 1.00 51.09 214 THR A N 1
ATOM 1687 C CA . THR A 1 214 ? -0.081 -19.253 29.477 1.00 51.09 214 THR A CA 1
ATOM 1688 C C . THR A 1 214 ? -0.408 -20.576 30.173 1.00 51.09 214 THR A C 1
ATOM 1690 O O . THR A 1 214 ? -1.549 -21.016 30.253 1.00 51.09 214 THR A O 1
ATOM 1693 N N . GLY A 1 215 ? 0.630 -21.216 30.711 1.00 52.22 215 GLY A N 1
ATOM 1694 C CA . GLY A 1 215 ? 0.515 -22.314 31.666 1.00 52.22 215 GLY A CA 1
ATOM 1695 C C . GLY A 1 215 ? 0.891 -21.872 33.080 1.00 52.22 215 GLY A C 1
ATOM 1696 O O . GLY A 1 215 ? 1.958 -22.260 33.554 1.00 52.22 215 GLY A O 1
ATOM 1697 N N . LYS A 1 216 ? 0.053 -21.040 33.718 1.00 38.88 216 LYS A N 1
ATOM 1698 C CA . LYS A 1 216 ? -0.210 -20.951 35.174 1.00 38.88 216 LYS A CA 1
ATOM 1699 C C . LYS A 1 216 ? -1.094 -19.757 35.514 1.00 38.88 216 LYS A C 1
ATOM 1701 O O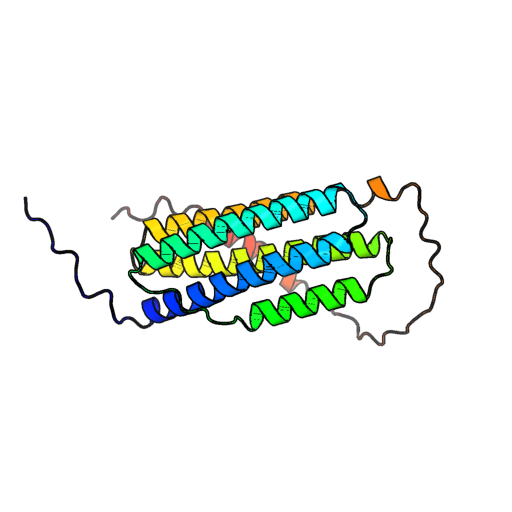 . LYS A 1 216 ? -0.802 -18.652 35.012 1.00 38.88 216 LYS A O 1
#

pLDDT: mean 81.46, std 21.55, range [33.72, 98.56]